Protein AF-A0A9W8E0Q0-F1 (afdb_monomer)

Foldseek 3Di:
DDDQLCNLCVQQVHHSVQSVCVVVQNHQDDLSSLVSCCVVVVHDSVVVVVVCVVCDRGPHDPPADPPHPDLVSNLVVVCCVVCVVVVVVVCCVVPNAFDFDPVQKDKDKDWDWDDDPVDDDIWIKIWIWIWGFATDHPDDDDPPDDDPGPDGDTDIDIAIATDDDDDDDDDDDDDPDDDPDDDYSPDDDPDD

Solvent-accessible surface area (backbone atoms only — not comparable to full-atom values): 12285 Å² total; per-residue (Å²): 133,89,80,51,48,54,62,50,8,70,74,60,75,46,54,36,55,57,42,48,31,38,79,71,41,56,42,79,79,52,74,69,43,46,54,44,47,19,67,72,71,73,47,62,53,68,60,53,52,51,51,49,63,74,62,53,77,54,73,66,74,83,88,65,61,88,77,51,82,51,73,72,58,31,50,58,52,50,50,45,74,72,39,46,66,62,50,51,52,55,48,34,74,76,72,40,71,61,49,82,44,86,80,56,52,47,67,46,81,43,84,41,83,43,76,50,96,87,47,98,55,82,38,50,29,34,36,37,39,37,45,40,61,54,80,48,60,87,80,74,78,61,98,83,59,80,77,80,74,74,77,68,67,77,50,74,54,74,46,70,47,56,56,85,85,75,84,91,76,97,72,92,81,84,72,95,68,98,57,87,82,79,80,82,64,78,77,76,79,93,77,135

Organism: NCBI:txid78921

Structure (mmCIF, N/CA/C/O backbone):
data_AF-A0A9W8E0Q0-F1
#
_entry.id   AF-A0A9W8E0Q0-F1
#
loop_
_atom_site.group_PDB
_atom_site.id
_atom_site.type_symbol
_atom_site.label_atom_id
_atom_site.label_alt_id
_atom_site.label_comp_id
_atom_site.label_asym_id
_atom_site.label_entity_id
_atom_site.label_seq_id
_atom_site.pdbx_PDB_ins_code
_atom_site.Cartn_x
_atom_site.Cartn_y
_atom_site.Cartn_z
_atom_site.occupancy
_atom_site.B_iso_or_equiv
_atom_site.auth_seq_id
_atom_site.auth_comp_id
_atom_site.auth_asym_id
_atom_site.auth_atom_id
_atom_site.pdbx_PDB_model_num
ATOM 1 N N . MET A 1 1 ? -2.797 -16.822 -18.471 1.00 53.66 1 MET A N 1
ATOM 2 C CA . MET A 1 1 ? -2.850 -17.059 -17.012 1.00 53.66 1 MET A CA 1
ATOM 3 C C . MET A 1 1 ? -2.879 -15.691 -16.354 1.00 53.66 1 MET A C 1
ATOM 5 O O . MET A 1 1 ? -2.047 -14.870 -16.715 1.00 53.66 1 MET A O 1
ATOM 9 N N . VAL A 1 2 ? -3.871 -15.407 -15.513 1.00 78.31 2 VAL A N 1
ATOM 10 C CA . VAL A 1 2 ? -3.962 -14.129 -14.788 1.00 78.31 2 VAL A CA 1
ATOM 11 C C . VAL A 1 2 ? -3.166 -14.299 -13.499 1.00 78.31 2 VAL A C 1
ATOM 13 O O . VAL A 1 2 ? -3.481 -15.207 -12.739 1.00 78.31 2 VAL A O 1
ATOM 16 N N . LEU A 1 3 ? -2.119 -13.495 -13.300 1.00 91.56 3 LEU A N 1
ATOM 17 C CA . LEU A 1 3 ? -1.312 -13.521 -12.076 1.00 91.56 3 LEU A CA 1
ATOM 18 C C . LEU A 1 3 ? -1.981 -12.677 -10.988 1.00 91.56 3 LEU A C 1
ATOM 20 O O . LEU A 1 3 ? -2.462 -11.578 -11.275 1.00 91.56 3 LEU A O 1
ATOM 24 N N . SER A 1 4 ? -1.979 -13.164 -9.749 1.00 94.06 4 SER A N 1
ATOM 25 C CA . SER A 1 4 ? -2.381 -12.370 -8.585 1.00 94.06 4 SER A CA 1
ATOM 26 C C . SER A 1 4 ? -1.244 -11.449 -8.112 1.00 94.06 4 SER A C 1
ATOM 28 O O . SER A 1 4 ? -0.069 -11.667 -8.423 1.00 94.06 4 SER A O 1
ATOM 30 N N . PHE A 1 5 ? -1.570 -10.416 -7.326 1.00 95.19 5 PHE A N 1
ATOM 31 C CA . PHE A 1 5 ? -0.548 -9.560 -6.707 1.00 95.19 5 PHE A CA 1
ATOM 32 C C . PHE A 1 5 ? 0.359 -10.334 -5.746 1.00 95.19 5 PHE A C 1
ATOM 34 O O . PHE A 1 5 ? 1.558 -10.067 -5.698 1.00 95.19 5 PHE A O 1
ATOM 41 N N . GLU A 1 6 ? -0.191 -11.322 -5.039 1.00 92.94 6 GLU A N 1
ATOM 42 C CA . GLU A 1 6 ? 0.566 -12.218 -4.167 1.00 92.94 6 GLU A CA 1
ATOM 43 C C . GLU A 1 6 ? 1.602 -13.025 -4.962 1.00 92.94 6 GLU A C 1
ATOM 45 O O . GLU A 1 6 ? 2.785 -13.026 -4.622 1.00 92.94 6 GLU A O 1
ATOM 50 N N . GLU A 1 7 ? 1.196 -13.647 -6.073 1.00 95.12 7 GLU A N 1
ATOM 51 C CA . GLU A 1 7 ? 2.092 -14.437 -6.926 1.00 95.12 7 GLU A CA 1
ATOM 52 C C . GLU A 1 7 ? 3.204 -13.583 -7.542 1.00 95.12 7 GLU A C 1
ATOM 54 O O . GLU A 1 7 ? 4.346 -14.032 -7.671 1.00 95.12 7 GLU A O 1
ATOM 59 N N . ILE A 1 8 ? 2.885 -12.347 -7.938 1.00 96.12 8 ILE A N 1
ATOM 60 C CA . ILE A 1 8 ? 3.886 -11.397 -8.431 1.00 96.12 8 ILE A CA 1
ATOM 61 C C . ILE A 1 8 ? 4.854 -11.044 -7.298 1.00 96.12 8 ILE A C 1
ATOM 63 O O . ILE A 1 8 ? 6.066 -11.139 -7.493 1.00 96.12 8 ILE A O 1
ATOM 67 N N . GLY A 1 9 ? 4.335 -10.706 -6.115 1.00 94.75 9 GLY A N 1
ATOM 68 C CA . GLY A 1 9 ? 5.123 -10.358 -4.931 1.00 94.75 9 GLY A CA 1
ATOM 69 C C . GLY A 1 9 ? 6.115 -11.445 -4.541 1.00 94.75 9 GLY A C 1
ATOM 70 O O . GLY A 1 9 ? 7.312 -11.172 -4.427 1.00 94.75 9 GLY A O 1
ATOM 71 N N . GLN A 1 10 ? 5.653 -12.696 -4.472 1.00 94.50 10 GLN A N 1
ATOM 72 C CA . GLN A 1 10 ? 6.493 -13.865 -4.194 1.00 94.50 10 GLN A CA 1
ATOM 73 C C . GLN A 1 10 ? 7.649 -14.010 -5.196 1.00 94.50 10 GLN A C 1
ATOM 75 O O . GLN A 1 10 ? 8.764 -14.364 -4.814 1.00 94.50 10 GLN A O 1
ATOM 80 N N . LYS A 1 11 ? 7.412 -13.708 -6.478 1.00 94.94 11 LYS A N 1
ATOM 81 C CA . LYS A 1 11 ? 8.428 -13.832 -7.535 1.00 94.94 11 LYS A CA 1
ATOM 82 C C . LYS A 1 11 ? 9.421 -12.674 -7.564 1.00 94.94 11 LYS A C 1
ATOM 84 O O . LYS A 1 11 ? 10.562 -12.877 -7.981 1.00 94.94 11 LYS A O 1
ATOM 89 N N . ILE A 1 12 ? 9.011 -11.472 -7.153 1.00 95.06 12 ILE A N 1
ATOM 90 C CA . ILE A 1 12 ? 9.886 -10.290 -7.181 1.00 95.06 12 ILE A CA 1
ATOM 91 C C . ILE A 1 12 ? 10.551 -9.987 -5.829 1.00 95.06 12 ILE A C 1
ATOM 93 O O . ILE A 1 12 ? 11.599 -9.338 -5.804 1.00 95.06 12 ILE A O 1
ATOM 97 N N . GLY A 1 13 ? 10.026 -10.541 -4.734 1.00 93.81 13 GLY A N 1
ATOM 98 C CA . GLY A 1 13 ? 10.537 -10.368 -3.372 1.00 93.81 13 GLY A CA 1
ATOM 99 C C . GLY A 1 13 ? 9.887 -9.216 -2.599 1.00 93.81 13 GLY A C 1
ATOM 100 O O . GLY A 1 13 ? 10.526 -8.655 -1.711 1.00 93.81 13 GLY A O 1
ATOM 101 N N . HIS A 1 14 ? 8.641 -8.868 -2.929 1.00 93.81 14 HIS A N 1
ATOM 102 C CA . HIS A 1 14 ? 7.863 -7.810 -2.271 1.00 93.81 14 HIS A CA 1
ATOM 103 C C . HIS A 1 14 ? 6.542 -8.354 -1.727 1.00 93.81 14 HIS A C 1
ATOM 105 O O . HIS A 1 14 ? 6.054 -9.382 -2.191 1.00 93.81 14 HIS A O 1
ATOM 111 N N . ASP A 1 15 ? 5.959 -7.676 -0.738 1.00 90.62 15 ASP A N 1
ATOM 112 C CA . ASP A 1 15 ? 4.620 -8.023 -0.255 1.00 90.62 15 ASP A CA 1
ATOM 113 C C . ASP A 1 15 ? 3.534 -7.612 -1.262 1.00 90.62 15 ASP A C 1
ATOM 115 O O . ASP A 1 15 ? 3.715 -6.693 -2.064 1.00 90.62 15 ASP A O 1
ATOM 119 N N . GLU A 1 16 ? 2.389 -8.294 -1.212 1.00 92.50 16 GLU A N 1
ATOM 120 C CA . GLU A 1 16 ? 1.275 -8.071 -2.142 1.00 92.50 16 GLU A CA 1
ATOM 121 C C . GLU A 1 16 ? 0.783 -6.614 -2.167 1.00 92.50 16 GLU A C 1
ATOM 123 O O . GLU A 1 16 ? 0.392 -6.119 -3.226 1.00 92.50 16 GLU A O 1
ATOM 128 N N . THR A 1 17 ? 0.845 -5.899 -1.035 1.00 90.94 17 THR A N 1
ATOM 129 C CA . THR A 1 17 ? 0.355 -4.518 -0.940 1.00 90.94 17 THR A CA 1
ATOM 130 C C . THR A 1 17 ? 1.305 -3.545 -1.619 1.00 90.94 17 THR A C 1
ATOM 132 O O . THR A 1 17 ? 0.851 -2.627 -2.304 1.00 90.94 17 THR A O 1
ATOM 135 N N . TRP A 1 18 ? 2.615 -3.784 -1.518 1.00 93.56 18 TRP A N 1
ATOM 136 C CA . TRP A 1 18 ? 3.619 -3.045 -2.274 1.00 93.56 18 TRP A CA 1
ATOM 137 C C . TRP A 1 18 ? 3.464 -3.279 -3.778 1.00 93.56 18 TRP A C 1
ATOM 139 O O . TRP A 1 18 ? 3.504 -2.321 -4.550 1.00 93.56 18 TRP A O 1
ATOM 149 N N . VAL A 1 19 ? 3.227 -4.526 -4.207 1.00 95.50 19 VAL A N 1
ATOM 150 C CA . VAL A 1 19 ? 3.009 -4.833 -5.632 1.00 95.50 19 VAL A CA 1
ATOM 151 C C . VAL A 1 19 ? 1.757 -4.143 -6.156 1.00 95.50 19 VAL A C 1
ATOM 153 O O . VAL A 1 19 ? 1.819 -3.482 -7.191 1.00 95.50 19 VAL A O 1
ATOM 156 N N . ALA A 1 20 ? 0.635 -4.233 -5.440 1.00 94.88 20 ALA A N 1
ATOM 157 C CA . ALA A 1 20 ? -0.573 -3.505 -5.813 1.00 94.88 20 ALA A CA 1
ATOM 158 C C . ALA A 1 20 ? -0.298 -1.990 -5.878 1.00 94.88 20 ALA A C 1
ATOM 160 O O . ALA A 1 20 ? -0.637 -1.337 -6.865 1.00 94.88 20 ALA A O 1
ATOM 161 N N . GLY A 1 21 ? 0.397 -1.439 -4.877 1.00 94.75 21 GLY A N 1
ATOM 162 C CA . GLY A 1 21 ? 0.807 -0.035 -4.840 1.00 94.75 21 GLY A CA 1
ATOM 163 C C . GLY A 1 21 ? 1.662 0.378 -6.039 1.00 94.75 21 GLY A C 1
ATOM 164 O O . GLY A 1 21 ? 1.444 1.452 -6.595 1.00 94.75 21 GLY A O 1
ATOM 165 N N . LEU A 1 22 ? 2.582 -0.475 -6.492 1.00 95.12 22 LEU A N 1
ATOM 166 C CA . LEU A 1 22 ? 3.376 -0.238 -7.698 1.00 95.12 22 LEU A CA 1
ATOM 167 C C . LEU A 1 22 ? 2.490 -0.132 -8.945 1.00 95.12 22 LEU A C 1
ATOM 169 O O . LEU A 1 22 ? 2.644 0.808 -9.721 1.00 95.12 22 LEU A O 1
ATOM 173 N N . PHE A 1 23 ? 1.539 -1.053 -9.114 1.00 94.75 23 PHE A N 1
ATOM 174 C CA . PHE A 1 23 ? 0.642 -1.073 -10.276 1.00 94.75 23 PHE A CA 1
ATOM 175 C C . PHE A 1 23 ? -0.309 0.134 -10.312 1.00 94.75 23 PHE A C 1
ATOM 177 O O . PHE A 1 23 ? -0.691 0.575 -11.392 1.00 94.75 23 PHE A O 1
ATOM 184 N N . TYR A 1 24 ? -0.637 0.710 -9.152 1.00 95.44 24 TYR A N 1
ATOM 185 C CA . TYR A 1 24 ? -1.398 1.961 -9.035 1.00 95.44 24 TYR A CA 1
ATOM 186 C C . TYR A 1 24 ? -0.511 3.218 -8.920 1.00 95.44 24 TYR A C 1
ATOM 188 O O . TYR A 1 24 ? -0.985 4.283 -8.517 1.00 95.44 24 TYR A O 1
ATOM 196 N N . GLY A 1 25 ? 0.785 3.120 -9.235 1.00 93.44 25 GLY A N 1
ATOM 197 C CA . GLY A 1 25 ? 1.696 4.269 -9.284 1.00 93.44 25 GLY A CA 1
ATOM 198 C C . GLY A 1 25 ? 2.012 4.906 -7.925 1.00 93.44 25 GLY A C 1
ATOM 199 O O . GLY A 1 25 ? 2.424 6.059 -7.867 1.00 93.44 25 GLY A O 1
ATOM 200 N N . GLN A 1 26 ? 1.812 4.183 -6.822 1.00 94.06 26 GLN A N 1
ATOM 201 C CA . GLN A 1 26 ? 2.064 4.652 -5.453 1.00 94.06 26 GLN A CA 1
ATOM 202 C C . GLN A 1 26 ? 3.453 4.249 -4.928 1.00 94.06 26 GLN A C 1
ATOM 204 O O . GLN A 1 26 ? 3.969 4.853 -3.980 1.00 94.06 26 GLN A O 1
ATOM 209 N N . CYS A 1 27 ? 4.080 3.251 -5.554 1.00 93.44 27 CYS A N 1
ATOM 210 C CA . CYS A 1 27 ? 5.412 2.749 -5.215 1.00 93.44 27 CYS A CA 1
ATOM 211 C C . CYS A 1 27 ? 6.400 2.980 -6.365 1.00 93.44 27 CYS A C 1
ATOM 213 O O . CYS A 1 27 ? 6.006 3.155 -7.515 1.00 93.44 27 CYS A O 1
ATOM 215 N N . HIS A 1 28 ? 7.694 2.996 -6.040 1.00 92.62 28 HIS A N 1
ATOM 216 C CA . HIS A 1 28 ? 8.769 3.139 -7.019 1.00 92.62 28 HIS A CA 1
ATOM 217 C C . HIS A 1 28 ? 9.639 1.875 -6.991 1.00 92.62 28 HIS A C 1
ATOM 219 O O . HIS A 1 28 ? 10.107 1.518 -5.904 1.00 92.62 28 HIS A O 1
ATOM 225 N N . PRO A 1 29 ? 9.830 1.186 -8.127 1.00 94.88 29 PRO A N 1
ATOM 226 C CA . PRO A 1 29 ? 10.609 -0.041 -8.191 1.00 94.88 29 PRO A CA 1
ATOM 227 C C . PRO A 1 29 ? 12.109 0.264 -8.225 1.00 94.88 29 PRO A C 1
ATOM 229 O O . PRO A 1 29 ? 12.540 1.306 -8.715 1.00 94.88 29 PRO A O 1
ATOM 232 N N . THR A 1 30 ? 12.919 -0.665 -7.726 1.00 94.06 30 THR A N 1
ATOM 233 C CA . THR A 1 30 ? 14.366 -0.656 -7.972 1.00 94.06 30 THR A CA 1
ATOM 234 C C . THR A 1 30 ? 14.685 -1.236 -9.350 1.00 94.06 30 THR A C 1
ATOM 236 O O . THR A 1 30 ? 13.853 -1.898 -9.973 1.00 94.06 30 THR A O 1
ATOM 239 N N . GLU A 1 31 ? 15.924 -1.070 -9.809 1.00 93.25 31 GLU A N 1
ATOM 240 C CA . GLU A 1 31 ? 16.391 -1.686 -11.055 1.00 93.25 31 GLU A CA 1
ATOM 241 C C . GLU A 1 31 ? 16.214 -3.218 -11.054 1.00 93.25 31 GLU A C 1
ATOM 243 O O . GLU A 1 31 ? 15.741 -3.807 -12.028 1.00 93.25 31 GLU A O 1
ATOM 248 N N . SER A 1 32 ? 16.501 -3.869 -9.920 1.00 95.06 32 SER A N 1
ATOM 249 C CA . SER A 1 32 ? 16.294 -5.314 -9.766 1.00 95.06 32 SER A CA 1
ATOM 250 C C . SER A 1 32 ? 14.817 -5.700 -9.876 1.00 95.06 32 SER A C 1
ATOM 252 O O . SER A 1 32 ? 14.491 -6.729 -10.471 1.00 95.06 32 SER A O 1
ATOM 254 N N . ASP A 1 33 ? 13.913 -4.875 -9.341 1.00 95.75 33 ASP A N 1
ATOM 255 C CA . ASP A 1 33 ? 12.472 -5.121 -9.428 1.00 95.75 33 ASP A CA 1
ATOM 256 C C . ASP A 1 33 ? 11.996 -5.034 -10.876 1.00 95.75 33 ASP A C 1
ATOM 258 O O . ASP A 1 33 ? 11.264 -5.912 -11.330 1.00 95.75 33 ASP A O 1
ATOM 262 N N . LEU A 1 34 ? 12.471 -4.032 -11.625 1.00 95.44 34 LEU A N 1
ATOM 263 C CA . LEU A 1 34 ? 12.163 -3.870 -13.045 1.00 95.44 34 LEU A CA 1
ATOM 264 C C . LEU A 1 34 ? 12.614 -5.079 -13.865 1.00 95.44 34 LEU A C 1
ATOM 266 O O . LEU A 1 34 ? 11.834 -5.595 -14.664 1.00 95.44 34 LEU A O 1
ATOM 270 N N . GLN A 1 35 ? 13.829 -5.583 -13.639 1.00 95.75 35 GLN A N 1
ATOM 271 C CA . GLN A 1 35 ? 14.331 -6.774 -14.332 1.00 95.75 35 GLN A CA 1
ATOM 272 C C . GLN A 1 35 ? 13.454 -8.005 -14.060 1.00 95.75 35 GLN A C 1
ATOM 274 O O . GLN A 1 35 ? 13.069 -8.722 -14.990 1.00 95.75 35 GLN A O 1
ATOM 279 N N . LYS A 1 36 ? 13.093 -8.241 -12.790 1.00 96.19 36 LYS A N 1
ATOM 280 C CA . LYS A 1 36 ? 12.231 -9.370 -12.403 1.00 96.19 36 LYS A CA 1
ATOM 281 C C . LYS A 1 36 ? 10.817 -9.225 -12.969 1.00 96.19 36 LYS A C 1
ATOM 283 O O . LYS A 1 36 ? 10.276 -10.202 -13.483 1.00 96.19 36 LYS A O 1
ATOM 288 N N . LEU A 1 37 ? 10.240 -8.023 -12.919 1.00 95.56 37 LEU A N 1
ATOM 289 C CA . LEU A 1 37 ? 8.916 -7.720 -13.471 1.00 95.56 37 LEU A CA 1
ATOM 290 C C . LEU A 1 37 ? 8.881 -7.901 -14.987 1.00 95.56 37 LEU A C 1
ATOM 292 O O . LEU A 1 37 ? 7.964 -8.541 -15.493 1.00 95.56 37 LEU A O 1
ATOM 296 N N . CYS A 1 38 ? 9.893 -7.412 -15.707 1.00 95.44 38 CYS A N 1
ATOM 297 C CA . CYS A 1 38 ? 9.972 -7.557 -17.160 1.00 95.44 38 CYS A CA 1
ATOM 298 C C . CYS A 1 38 ? 10.061 -9.023 -17.574 1.00 95.44 38 CYS A C 1
ATOM 300 O O . CYS A 1 38 ? 9.338 -9.454 -18.470 1.00 95.44 38 CYS A O 1
ATOM 302 N N . LYS A 1 39 ? 10.874 -9.814 -16.864 1.00 95.06 39 LYS A N 1
ATOM 303 C CA . LYS A 1 39 ? 10.958 -11.262 -17.079 1.00 95.06 39 LYS A CA 1
ATOM 304 C C . LYS A 1 39 ? 9.635 -11.971 -16.775 1.00 95.06 39 LYS A C 1
ATOM 306 O O . LYS A 1 39 ? 9.260 -12.891 -17.493 1.00 95.06 39 LYS A O 1
ATOM 311 N N . LEU A 1 40 ? 8.943 -11.569 -15.708 1.00 95.12 40 LEU A N 1
ATOM 312 C CA . LEU A 1 40 ? 7.701 -12.204 -15.269 1.00 95.12 40 LEU A CA 1
ATOM 313 C C . LEU A 1 40 ? 6.514 -11.890 -16.186 1.00 95.12 40 LEU A C 1
ATOM 315 O O . LEU A 1 40 ? 5.724 -12.778 -16.496 1.00 95.12 40 LEU A O 1
ATOM 319 N N . LEU A 1 41 ? 6.382 -10.628 -16.585 1.00 93.50 41 LEU A N 1
ATOM 320 C CA . LEU A 1 41 ? 5.240 -10.108 -17.338 1.00 93.50 41 LEU A CA 1
ATOM 321 C C . LEU A 1 41 ? 5.506 -10.044 -18.847 1.00 93.50 41 LEU A C 1
ATOM 323 O O . LEU A 1 41 ? 4.636 -9.610 -19.596 1.00 93.50 41 LEU A O 1
ATOM 327 N N . ASN A 1 42 ? 6.687 -10.492 -19.286 1.00 93.94 42 ASN A N 1
ATOM 328 C CA . ASN A 1 42 ? 7.141 -10.449 -20.674 1.00 93.94 42 ASN A CA 1
ATOM 329 C C . ASN A 1 42 ? 7.088 -9.027 -21.267 1.00 93.94 42 ASN A C 1
ATOM 331 O O . ASN A 1 42 ? 6.515 -8.797 -22.333 1.00 93.94 42 ASN A O 1
ATOM 335 N N . LEU A 1 43 ? 7.663 -8.065 -20.538 1.00 94.31 43 LEU A N 1
ATOM 336 C CA . LEU A 1 43 ? 7.733 -6.651 -20.919 1.00 94.31 43 LEU A CA 1
ATOM 337 C C . LEU A 1 43 ? 9.148 -6.272 -21.372 1.00 94.31 43 LEU A C 1
ATOM 339 O O . LEU A 1 43 ? 10.132 -6.889 -20.963 1.00 94.31 43 LEU A O 1
ATOM 343 N N . SER A 1 44 ? 9.257 -5.218 -22.184 1.00 96.44 44 SER A N 1
ATOM 344 C CA . SER A 1 44 ? 10.555 -4.636 -22.538 1.00 96.44 44 SER A CA 1
ATOM 345 C C . SER A 1 44 ? 11.145 -3.890 -21.342 1.00 96.44 44 SER A C 1
ATOM 347 O O . SER A 1 44 ? 10.568 -2.911 -20.865 1.00 96.44 44 SER A O 1
ATOM 349 N N . TYR A 1 45 ? 12.319 -4.338 -20.893 1.00 95.38 45 TYR A N 1
ATOM 350 C CA . TYR A 1 45 ? 13.069 -3.686 -19.822 1.00 95.38 45 TYR A CA 1
ATOM 351 C C . TYR A 1 45 ? 13.442 -2.248 -20.171 1.00 95.38 45 TYR A C 1
ATOM 353 O O . TYR A 1 45 ? 13.254 -1.355 -19.353 1.00 95.38 45 TYR A O 1
ATOM 361 N N . GLU A 1 46 ? 13.907 -2.015 -21.398 1.00 94.69 46 GLU A N 1
ATOM 362 C CA . GLU A 1 46 ? 14.307 -0.687 -21.861 1.00 94.69 46 GLU A CA 1
ATOM 363 C C . GLU A 1 46 ? 13.129 0.295 -21.841 1.00 94.69 46 GLU A C 1
ATOM 365 O O . GLU A 1 46 ? 13.252 1.392 -21.299 1.00 94.69 46 GLU A O 1
ATOM 370 N N . ALA A 1 47 ? 11.965 -0.129 -22.346 1.00 94.06 47 ALA A N 1
ATOM 371 C CA . ALA A 1 47 ? 10.765 0.706 -22.362 1.00 94.06 47 ALA A CA 1
ATOM 372 C C . ALA A 1 47 ? 10.287 1.036 -20.941 1.00 94.06 47 ALA A C 1
ATOM 374 O O . ALA A 1 47 ? 10.057 2.201 -20.618 1.00 94.06 47 ALA A O 1
ATOM 375 N N . LEU A 1 48 ? 10.202 0.026 -20.067 1.00 93.56 48 LEU A N 1
ATOM 376 C CA . LEU A 1 48 ? 9.740 0.223 -18.695 1.00 93.56 48 LEU A CA 1
ATOM 377 C C . LEU A 1 48 ? 10.715 1.098 -17.892 1.00 93.56 48 LEU A C 1
ATOM 379 O O . LEU A 1 48 ? 10.295 1.977 -17.141 1.00 93.56 48 LEU A O 1
ATOM 383 N N . CYS A 1 49 ? 12.021 0.899 -18.076 1.00 93.31 49 CYS A N 1
ATOM 384 C CA . CYS A 1 49 ? 13.047 1.700 -17.416 1.00 93.31 49 CYS A CA 1
ATOM 385 C C . CYS A 1 49 ? 13.012 3.160 -17.893 1.00 93.31 49 CYS A C 1
ATOM 387 O O . CYS A 1 49 ? 13.142 4.072 -17.072 1.00 93.31 49 CYS A O 1
ATOM 389 N N . ALA A 1 50 ? 12.780 3.395 -19.190 1.00 93.00 50 ALA A N 1
ATOM 390 C CA . ALA A 1 50 ? 12.592 4.736 -19.736 1.00 93.00 50 ALA A CA 1
ATOM 391 C C . ALA A 1 50 ? 11.346 5.423 -19.152 1.00 93.00 50 ALA A C 1
ATOM 393 O O . ALA A 1 50 ? 11.416 6.598 -18.785 1.00 93.00 50 ALA A O 1
ATOM 394 N N . ASP A 1 51 ? 10.237 4.696 -18.992 1.00 91.88 51 ASP A N 1
ATOM 395 C CA . ASP A 1 51 ? 9.013 5.230 -18.390 1.00 91.88 51 ASP A CA 1
ATOM 396 C C . ASP A 1 51 ? 9.212 5.645 -16.928 1.00 91.88 51 ASP A C 1
ATOM 398 O O . ASP A 1 51 ? 8.871 6.774 -16.567 1.00 91.88 51 ASP A O 1
ATOM 402 N N . PHE A 1 52 ? 9.832 4.797 -16.099 1.00 92.88 52 PHE A N 1
ATOM 403 C CA . PHE A 1 52 ? 10.128 5.152 -14.703 1.00 92.88 52 PHE A CA 1
ATOM 404 C C . PHE A 1 52 ? 11.172 6.270 -14.585 1.00 92.88 52 PHE A C 1
ATOM 406 O O . PHE A 1 52 ? 11.046 7.134 -13.716 1.00 92.88 52 PHE A O 1
ATOM 413 N N . SER A 1 53 ? 12.166 6.303 -15.477 1.00 90.69 53 SER A N 1
ATOM 414 C CA . SER A 1 53 ? 13.194 7.354 -15.491 1.00 90.69 53 SER A CA 1
ATOM 415 C C . SER A 1 53 ? 12.618 8.714 -15.884 1.00 90.69 53 SER A C 1
ATOM 417 O O . SER A 1 53 ? 12.951 9.729 -15.276 1.00 90.69 53 SER A O 1
ATOM 419 N N . ARG A 1 54 ? 11.719 8.739 -16.876 1.00 91.31 54 ARG A N 1
ATOM 420 C CA . ARG A 1 54 ? 11.016 9.952 -17.311 1.00 91.31 54 ARG A CA 1
ATOM 421 C C . ARG A 1 54 ? 9.977 10.411 -16.288 1.00 91.31 54 ARG A C 1
ATOM 423 O O . ARG A 1 54 ? 9.808 11.612 -16.102 1.00 91.31 54 ARG A O 1
ATOM 430 N N . GLY A 1 55 ? 9.271 9.470 -15.659 1.00 87.00 55 GLY A N 1
ATOM 431 C CA . GLY A 1 55 ? 8.220 9.756 -14.681 1.00 87.00 55 GLY A CA 1
ATOM 432 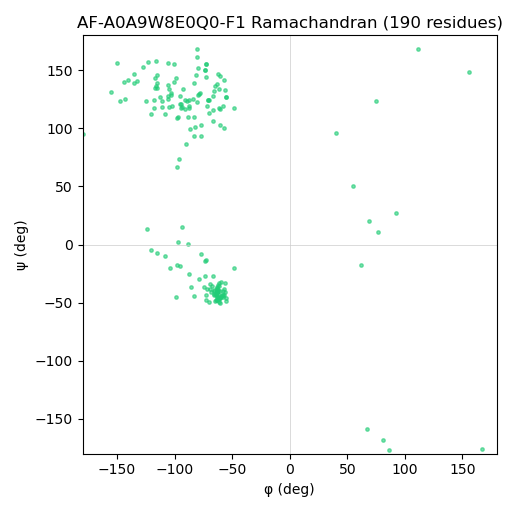C C . GLY A 1 55 ? 8.745 10.238 -13.327 1.00 87.00 55 GLY A C 1
ATOM 433 O O . GLY A 1 55 ? 8.056 10.992 -12.643 1.00 87.00 55 GLY A O 1
ATOM 434 N N . GLY A 1 56 ? 9.966 9.846 -12.948 1.00 89.19 56 GLY A N 1
ATOM 435 C CA . GLY A 1 56 ? 10.557 10.205 -11.661 1.00 89.19 56 GLY A CA 1
ATOM 436 C C . GLY A 1 56 ? 9.842 9.553 -10.464 1.00 89.19 56 GLY A C 1
ATOM 437 O O . GLY A 1 56 ? 9.191 8.511 -10.600 1.00 89.19 56 GLY A O 1
ATOM 438 N N . PRO A 1 57 ? 9.988 10.120 -9.252 1.00 89.94 57 PRO A N 1
ATOM 439 C CA . PRO A 1 57 ? 9.304 9.617 -8.064 1.00 89.94 57 PRO A CA 1
ATOM 440 C C . PRO A 1 57 ? 7.771 9.658 -8.212 1.00 89.94 57 PRO A C 1
ATOM 442 O O . PRO A 1 57 ? 7.235 10.605 -8.787 1.00 89.94 57 PRO A O 1
ATOM 445 N N . PRO A 1 58 ? 7.041 8.677 -7.649 1.00 92.06 58 PRO A N 1
ATOM 446 C CA . PRO A 1 58 ? 5.592 8.609 -7.781 1.00 92.06 58 PRO A CA 1
ATOM 447 C C . PRO A 1 58 ? 4.910 9.797 -7.099 1.00 92.06 58 PRO A C 1
ATOM 449 O O . PRO A 1 58 ? 5.218 10.133 -5.951 1.00 92.06 58 PRO A O 1
ATOM 452 N N . THR A 1 59 ? 3.911 10.370 -7.772 1.00 92.56 59 THR A N 1
ATOM 453 C CA . THR A 1 59 ? 2.941 11.256 -7.121 1.00 92.56 59 THR A CA 1
ATOM 454 C C . THR A 1 59 ? 1.960 10.389 -6.341 1.00 92.56 59 THR A C 1
ATOM 456 O O . THR A 1 59 ? 1.092 9.736 -6.914 1.00 92.56 59 THR A O 1
ATOM 459 N N . ARG A 1 60 ? 2.146 10.337 -5.019 1.00 91.50 60 ARG A N 1
ATOM 460 C CA . ARG A 1 60 ? 1.324 9.518 -4.121 1.00 91.50 60 ARG A CA 1
ATOM 461 C C . ARG A 1 60 ? 0.014 10.221 -3.771 1.00 91.50 60 ARG A C 1
ATOM 463 O O . ARG A 1 60 ? -0.008 11.433 -3.567 1.00 91.50 60 ARG A O 1
ATOM 470 N N . GLY A 1 61 ? -1.048 9.439 -3.607 1.00 90.19 61 GLY A N 1
ATOM 471 C CA . GLY A 1 61 ? -2.406 9.928 -3.379 1.00 90.19 61 GLY A CA 1
ATOM 472 C C . GLY A 1 61 ? -3.153 10.228 -4.681 1.00 90.19 61 GLY A C 1
ATOM 473 O O . GLY A 1 61 ? -2.665 9.958 -5.773 1.00 90.19 61 GLY A O 1
ATOM 474 N N . GLY A 1 62 ? -4.377 10.748 -4.560 1.00 89.19 62 GLY A N 1
ATOM 475 C CA . GLY A 1 62 ? -5.184 11.167 -5.714 1.00 89.19 62 GLY A CA 1
ATOM 476 C C . GLY A 1 62 ? -5.846 10.037 -6.511 1.00 89.19 62 GLY A C 1
ATOM 477 O O . GLY A 1 62 ? -6.395 10.298 -7.574 1.00 89.19 62 GLY A O 1
ATOM 478 N N . LEU A 1 63 ? -5.834 8.797 -6.009 1.00 92.31 63 LEU A N 1
ATOM 479 C CA . LEU A 1 63 ? -6.484 7.656 -6.673 1.00 92.31 63 LEU A CA 1
ATOM 480 C C . LEU 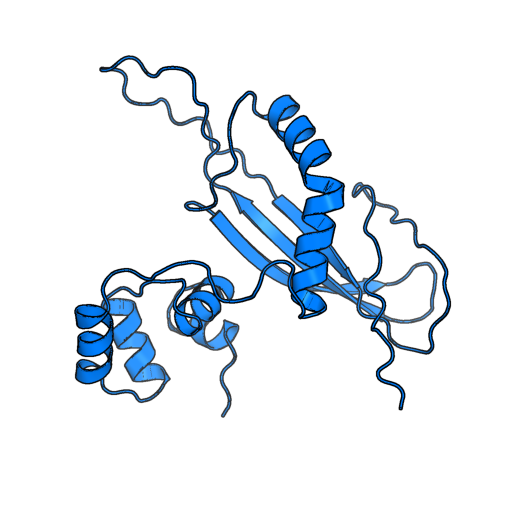A 1 63 ? -8.019 7.670 -6.583 1.00 92.31 63 LEU A C 1
ATOM 482 O O . LEU A 1 63 ? -8.681 6.911 -7.284 1.00 92.31 63 LEU A O 1
ATOM 486 N N . PHE A 1 64 ? -8.589 8.491 -5.703 1.00 90.06 64 PHE A N 1
ATOM 487 C CA . PHE A 1 64 ? -10.029 8.600 -5.497 1.00 90.06 64 PHE A CA 1
ATOM 488 C C . PHE A 1 64 ? -10.409 10.012 -5.040 1.00 90.06 64 PHE 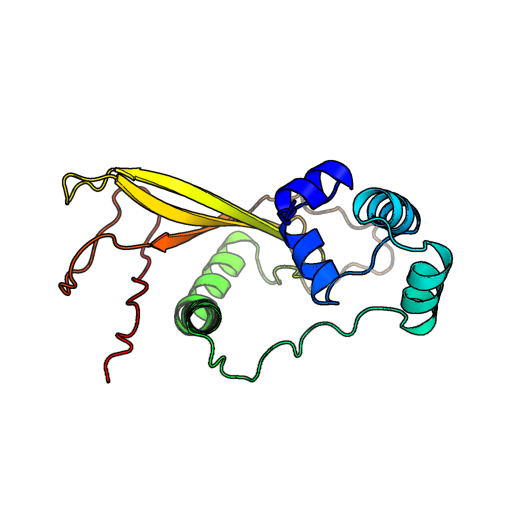A C 1
ATOM 490 O O . PHE A 1 64 ? -9.598 10.736 -4.459 1.00 90.06 64 PHE A O 1
ATOM 497 N N . GLU A 1 65 ? -11.659 10.393 -5.292 1.00 90.56 65 GLU A N 1
ATOM 498 C CA . GLU A 1 65 ? -12.246 11.640 -4.797 1.00 90.56 65 GLU A CA 1
ATOM 499 C C . GLU A 1 65 ? -12.541 11.555 -3.297 1.00 90.56 65 GLU A C 1
ATOM 501 O O . GLU A 1 65 ? -12.861 10.487 -2.777 1.00 90.56 65 GLU A O 1
ATOM 506 N N . TYR A 1 66 ? -12.478 12.690 -2.603 1.00 89.06 66 TYR A N 1
ATOM 507 C CA . TYR A 1 66 ? -12.826 12.775 -1.190 1.00 89.06 66 TYR A CA 1
ATOM 508 C C . TYR A 1 66 ? -14.186 13.476 -1.007 1.00 89.06 66 TYR A C 1
ATOM 510 O O . TYR A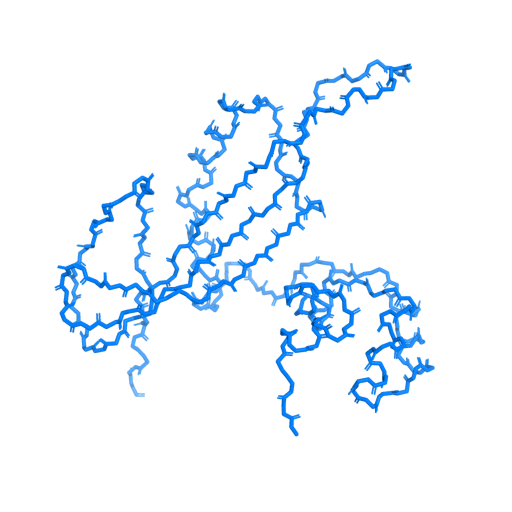 1 66 ? -14.329 14.610 -1.471 1.00 89.06 66 TYR A O 1
ATOM 518 N N . PRO A 1 67 ? -15.167 12.861 -0.314 1.00 91.25 67 PRO A N 1
ATOM 519 C CA . PRO A 1 67 ? -15.129 11.521 0.285 1.00 91.25 67 PRO A CA 1
ATOM 520 C C . PRO A 1 67 ? -15.193 10.389 -0.766 1.00 91.25 67 PRO A C 1
ATOM 522 O O . PRO A 1 67 ? -15.754 10.599 -1.844 1.00 91.25 67 PRO A O 1
ATOM 525 N N . PRO A 1 68 ? -14.671 9.179 -0.461 1.00 91.31 68 PRO A N 1
ATOM 526 C CA . PRO A 1 68 ? -14.690 8.065 -1.406 1.00 91.31 68 PRO A CA 1
ATOM 527 C C . PRO A 1 68 ? -16.114 7.656 -1.782 1.00 91.31 68 PRO A C 1
ATOM 529 O O . PRO A 1 68 ? -16.962 7.471 -0.913 1.00 91.31 68 PRO A O 1
ATOM 532 N N . LYS A 1 69 ? -16.363 7.462 -3.079 1.00 88.81 69 LYS A N 1
ATOM 533 C CA . LYS A 1 69 ? -17.642 6.934 -3.588 1.00 88.81 69 LYS A CA 1
ATOM 534 C C . LYS A 1 69 ? -17.674 5.406 -3.638 1.00 88.81 69 LYS A C 1
ATOM 536 O O . LYS A 1 69 ? -18.749 4.818 -3.583 1.00 88.81 69 LYS A O 1
ATOM 541 N N . ASP A 1 70 ? -16.509 4.768 -3.751 1.00 91.19 70 ASP A N 1
ATOM 542 C CA . ASP A 1 70 ? -16.408 3.310 -3.720 1.00 91.19 70 ASP A CA 1
ATOM 543 C C . ASP A 1 70 ? -16.793 2.780 -2.324 1.00 91.19 70 ASP A C 1
ATOM 545 O O . ASP A 1 70 ? -16.215 3.236 -1.331 1.00 91.19 70 ASP A O 1
ATOM 549 N N . PRO A 1 71 ? -17.723 1.812 -2.213 1.00 87.06 71 PRO A N 1
ATOM 550 C CA . PRO A 1 71 ? -18.175 1.304 -0.919 1.00 87.06 71 PRO A CA 1
ATOM 551 C C . PRO A 1 71 ? -17.064 0.692 -0.061 1.00 87.06 71 PRO A C 1
ATOM 553 O O . PRO A 1 71 ? -17.119 0.789 1.164 1.00 87.06 71 PRO A O 1
ATOM 556 N N . THR A 1 72 ? -16.053 0.071 -0.673 1.00 83.50 72 THR A N 1
ATOM 557 C CA . THR A 1 72 ? -14.943 -0.552 0.062 1.00 83.50 72 THR A CA 1
ATOM 558 C C . THR A 1 72 ? -14.028 0.523 0.640 1.00 83.50 72 THR A C 1
ATOM 560 O O . THR A 1 72 ? -13.726 0.500 1.834 1.00 83.50 72 THR A O 1
ATOM 563 N N . LEU A 1 73 ? -13.648 1.516 -0.171 1.00 87.75 73 LEU A N 1
ATOM 564 C CA . LEU A 1 73 ? -12.853 2.668 0.272 1.00 87.75 73 LEU A CA 1
ATOM 565 C C . LEU A 1 73 ? -13.598 3.522 1.307 1.00 87.75 73 LEU A C 1
ATOM 567 O O . LEU A 1 73 ? -12.992 3.999 2.269 1.00 87.75 73 LEU A O 1
ATOM 571 N N . TYR A 1 74 ? -14.916 3.673 1.155 1.00 86.50 74 TYR A N 1
ATOM 572 C CA . TYR A 1 74 ? -15.745 4.422 2.095 1.00 86.50 74 TYR A CA 1
ATOM 573 C C . TYR A 1 74 ? -15.717 3.814 3.504 1.00 86.50 74 TYR A C 1
ATOM 575 O O . TYR A 1 74 ? -15.729 4.549 4.486 1.00 86.50 74 TYR A O 1
ATOM 583 N N . ARG A 1 75 ? -15.603 2.487 3.643 1.00 85.56 75 ARG A N 1
ATOM 584 C CA . ARG A 1 75 ? -15.514 1.843 4.967 1.00 85.56 75 ARG A CA 1
ATOM 585 C C . ARG A 1 75 ? -14.204 2.149 5.681 1.00 85.56 75 ARG A C 1
ATOM 587 O O . ARG A 1 75 ? -14.229 2.418 6.878 1.00 85.56 75 ARG A O 1
ATOM 594 N N . PHE A 1 76 ? -13.080 2.203 4.964 1.00 85.12 76 PHE A N 1
ATOM 595 C CA . PHE A 1 76 ? -11.821 2.684 5.549 1.00 85.12 76 PHE A CA 1
ATOM 596 C C . PHE A 1 76 ? -11.930 4.144 5.991 1.00 85.12 76 PHE A C 1
ATOM 598 O O . PHE A 1 76 ? -11.457 4.509 7.069 1.00 85.12 76 PHE A O 1
ATOM 605 N N . PHE A 1 77 ? -12.598 4.968 5.183 1.00 87.44 77 PHE A N 1
ATOM 606 C CA . PHE A 1 77 ? -12.865 6.358 5.526 1.00 87.44 77 PHE A CA 1
ATOM 607 C C . PHE A 1 77 ? -13.747 6.494 6.782 1.00 87.44 77 PHE A C 1
ATOM 609 O O . PHE A 1 77 ? -13.400 7.229 7.703 1.00 87.44 77 PHE A O 1
ATOM 616 N N . GLU A 1 78 ? -14.837 5.734 6.871 1.00 86.50 78 GLU A N 1
ATOM 617 C CA . GLU A 1 78 ? -15.756 5.709 8.015 1.00 86.50 78 GLU A CA 1
ATOM 618 C C . GLU A 1 78 ? -15.080 5.206 9.297 1.00 86.50 78 GLU A C 1
ATOM 620 O O . GLU A 1 78 ? -15.251 5.795 10.365 1.00 86.50 78 GLU A O 1
ATOM 625 N N . MET A 1 79 ? -14.234 4.176 9.197 1.00 85.56 79 MET A N 1
ATOM 626 C CA . MET A 1 79 ? -13.428 3.718 10.327 1.00 85.56 79 MET A CA 1
ATOM 627 C C . MET A 1 79 ? -12.531 4.825 10.877 1.00 85.56 79 MET A C 1
ATOM 629 O O . MET A 1 79 ? -12.445 4.989 12.094 1.00 85.56 79 MET A O 1
ATOM 633 N N . MET A 1 80 ? -11.884 5.599 10.002 1.00 87.12 80 MET A N 1
ATOM 634 C CA . MET A 1 80 ? -11.092 6.749 10.433 1.00 87.12 80 MET A CA 1
ATOM 635 C C . MET A 1 80 ? -11.974 7.808 11.098 1.00 87.12 80 MET A C 1
ATOM 637 O O . MET A 1 80 ? -11.616 8.298 12.165 1.00 87.12 80 MET A O 1
ATOM 641 N N . GLN A 1 81 ? -13.151 8.105 10.547 1.00 87.50 81 GLN A N 1
ATOM 642 C CA . GLN A 1 81 ? -14.072 9.082 11.140 1.00 87.50 81 GLN A CA 1
ATOM 643 C C . GLN A 1 81 ? -14.551 8.685 12.545 1.00 87.50 81 GLN A C 1
ATOM 645 O O . GLN A 1 81 ? -14.699 9.547 13.408 1.00 87.50 81 GLN A O 1
ATOM 650 N N . ILE A 1 82 ? -14.761 7.391 12.798 1.00 87.00 82 ILE A N 1
ATOM 651 C CA . ILE A 1 82 ? -15.241 6.892 14.095 1.00 87.00 82 ILE A CA 1
ATOM 652 C C . ILE A 1 82 ? -14.091 6.735 15.099 1.00 87.00 82 ILE A C 1
ATOM 654 O O . ILE A 1 82 ? -14.220 7.109 16.266 1.00 87.00 82 ILE A O 1
ATOM 658 N N . TYR A 1 83 ? -12.962 6.167 14.665 1.00 86.38 83 TYR A N 1
ATOM 659 C CA . TYR A 1 83 ? -11.928 5.672 15.575 1.00 86.38 83 TYR A CA 1
ATOM 660 C C . TYR A 1 83 ? -10.645 6.501 15.606 1.00 86.38 83 TYR A C 1
ATOM 662 O O . TYR A 1 83 ? -9.837 6.274 16.505 1.00 86.38 83 TYR A O 1
ATOM 670 N N . ALA A 1 84 ? -10.429 7.474 14.712 1.00 88.06 84 ALA A N 1
ATOM 671 C CA . ALA A 1 84 ? -9.160 8.210 14.677 1.00 88.06 84 ALA A CA 1
ATOM 672 C C . ALA A 1 84 ? -8.838 8.919 16.002 1.00 88.06 84 ALA A C 1
ATOM 674 O O . ALA A 1 84 ? -7.706 8.836 16.478 1.00 88.06 84 ALA A O 1
ATOM 675 N N . VAL A 1 85 ? -9.820 9.581 16.627 1.00 91.38 85 VAL A N 1
ATOM 676 C CA . VAL A 1 85 ? -9.607 10.310 17.890 1.00 91.38 85 VAL A CA 1
ATOM 677 C C . VAL A 1 85 ? -9.357 9.351 19.068 1.00 91.38 85 VAL A C 1
ATOM 679 O O . VAL A 1 85 ? -8.339 9.528 19.744 1.00 91.38 85 VAL A O 1
ATOM 682 N N . PRO A 1 86 ? -10.177 8.301 19.296 1.00 90.81 86 PRO A N 1
ATOM 683 C CA . PRO A 1 86 ? -9.865 7.276 20.294 1.00 90.81 86 PRO A CA 1
ATOM 684 C C . PRO A 1 86 ? -8.513 6.585 20.068 1.00 90.81 86 PRO A C 1
ATOM 686 O O . PRO A 1 86 ? -7.749 6.412 21.016 1.00 90.81 86 PRO A O 1
ATOM 689 N N . LEU A 1 87 ? -8.183 6.223 18.822 1.00 84.69 87 LEU A N 1
ATOM 690 C CA . LEU A 1 87 ? -6.902 5.594 18.491 1.00 84.69 87 LEU A CA 1
ATOM 691 C C . LEU A 1 87 ? -5.737 6.522 18.818 1.00 84.69 87 LEU A C 1
ATOM 693 O O . LEU A 1 87 ? -4.790 6.085 19.467 1.00 84.69 87 LEU A O 1
ATOM 697 N N . LYS A 1 88 ? -5.818 7.803 18.438 1.00 84.88 88 LYS A N 1
ATOM 698 C CA . LYS A 1 88 ? -4.800 8.802 18.782 1.00 84.88 88 LYS A CA 1
ATOM 699 C C . LYS A 1 88 ? -4.574 8.870 20.293 1.00 84.88 88 LYS A C 1
ATOM 701 O O . LYS A 1 88 ? -3.421 8.869 20.712 1.00 84.88 88 LYS A O 1
ATOM 706 N N . ALA A 1 89 ? -5.642 8.913 21.092 1.00 85.56 89 ALA A N 1
ATOM 707 C CA . ALA A 1 89 ? -5.530 8.952 22.550 1.00 85.56 89 ALA A CA 1
ATOM 708 C C . ALA A 1 89 ? -4.810 7.708 23.095 1.00 85.56 89 ALA A C 1
ATOM 710 O O . ALA A 1 89 ? -3.809 7.842 23.790 1.00 85.56 89 ALA A O 1
ATOM 711 N N . ILE A 1 90 ? -5.233 6.507 22.685 1.00 83.06 90 ILE A N 1
ATOM 712 C CA . ILE A 1 90 ? -4.612 5.237 23.105 1.00 83.06 90 ILE A CA 1
ATOM 713 C C . ILE A 1 90 ? -3.135 5.166 22.688 1.00 83.06 90 ILE A C 1
ATOM 715 O O . ILE A 1 90 ? -2.293 4.675 23.440 1.00 83.06 90 ILE A O 1
ATOM 719 N N . ILE A 1 91 ? -2.803 5.638 21.484 1.00 77.81 91 ILE A N 1
ATOM 720 C CA . ILE A 1 91 ? -1.419 5.689 21.001 1.00 77.81 91 ILE A CA 1
ATOM 721 C C . ILE A 1 91 ? -0.595 6.631 21.882 1.00 77.81 91 ILE A C 1
ATOM 723 O O . ILE A 1 91 ? 0.494 6.256 22.303 1.00 77.81 91 ILE A O 1
ATOM 727 N N . GLN A 1 92 ? -1.112 7.817 22.201 1.00 81.00 92 GLN A N 1
ATOM 728 C CA . GLN A 1 92 ? -0.395 8.787 23.029 1.00 81.00 92 GLN A CA 1
ATOM 729 C C . GLN A 1 92 ? -0.253 8.338 24.489 1.00 81.00 92 GLN A C 1
ATOM 731 O O . GLN A 1 92 ? 0.791 8.569 25.091 1.00 81.00 92 GLN A O 1
ATOM 736 N N . GLU A 1 93 ? -1.238 7.623 25.040 1.00 78.69 93 GLU A N 1
ATOM 737 C CA . GLU A 1 93 ? -1.125 6.978 26.355 1.00 78.69 93 GLU A CA 1
ATOM 738 C C . GLU A 1 93 ? -0.010 5.923 26.388 1.00 78.69 93 GLU A C 1
ATOM 740 O O . GLU A 1 93 ? 0.702 5.796 27.382 1.00 78.69 93 GLU A O 1
ATOM 745 N N . LYS A 1 94 ? 0.141 5.148 25.307 1.00 76.44 94 LYS A N 1
ATOM 746 C CA . LYS A 1 94 ? 1.094 4.029 25.245 1.00 76.44 94 LYS A CA 1
ATOM 747 C C . LYS A 1 94 ? 2.504 4.441 24.840 1.00 76.44 94 LYS A C 1
ATOM 749 O O . LYS A 1 94 ? 3.464 3.844 25.315 1.00 76.44 94 LYS A O 1
ATOM 754 N N . PHE A 1 95 ? 2.624 5.402 23.931 1.00 72.50 95 PHE A N 1
ATOM 755 C CA . PHE A 1 95 ? 3.881 5.733 23.255 1.00 72.50 95 PHE A CA 1
ATOM 756 C C . PHE A 1 95 ? 4.328 7.183 23.483 1.00 72.50 95 PHE A C 1
ATOM 758 O O . PHE A 1 95 ? 5.431 7.545 23.081 1.00 72.50 95 PHE A O 1
ATOM 765 N N . GLY A 1 96 ? 3.518 7.995 24.168 1.00 77.88 96 GLY A N 1
ATOM 766 C CA . GLY A 1 96 ? 3.785 9.412 24.394 1.00 77.88 96 GLY A CA 1
ATOM 767 C C . GLY A 1 96 ? 3.399 10.285 23.200 1.00 77.88 96 GLY A C 1
ATOM 768 O O . GLY A 1 96 ? 2.704 9.856 22.279 1.00 77.88 96 GLY A O 1
ATOM 769 N N . ASP A 1 97 ? 3.833 11.544 23.218 1.00 79.50 97 ASP A N 1
ATOM 770 C CA . ASP A 1 97 ? 3.538 12.467 22.124 1.00 79.50 97 ASP A CA 1
ATOM 771 C C . ASP A 1 97 ? 4.316 12.099 20.857 1.00 79.50 97 ASP A C 1
ATOM 773 O O . ASP A 1 97 ? 5.542 11.992 20.868 1.00 79.50 97 ASP A O 1
ATOM 777 N N . GLY A 1 98 ? 3.597 11.905 19.756 1.00 77.62 98 GLY A N 1
ATOM 778 C CA . GLY A 1 98 ? 4.178 11.464 18.503 1.00 77.62 98 GLY A CA 1
ATOM 779 C C . GLY A 1 98 ? 3.163 11.016 17.466 1.00 77.62 98 GLY A C 1
ATOM 780 O O . GLY A 1 98 ? 1.949 11.109 17.661 1.00 77.62 98 GLY A O 1
ATOM 781 N N . ILE A 1 99 ? 3.689 10.536 16.338 1.00 77.81 99 ILE A N 1
ATOM 782 C CA . ILE A 1 99 ? 2.897 10.058 15.203 1.00 77.81 99 ILE A CA 1
ATOM 783 C C . ILE A 1 99 ? 3.301 8.651 14.775 1.00 77.81 99 ILE A C 1
ATOM 785 O O . ILE A 1 99 ? 4.453 8.222 14.900 1.00 77.81 99 ILE A O 1
ATOM 789 N N . ILE A 1 100 ? 2.330 7.960 14.189 1.00 75.62 100 ILE A N 1
ATOM 790 C CA . ILE A 1 100 ? 2.543 6.709 13.478 1.00 75.62 100 ILE A CA 1
ATOM 791 C C . ILE A 1 100 ? 3.062 7.029 12.070 1.00 75.62 100 ILE A C 1
ATOM 793 O O . ILE A 1 100 ? 2.418 7.752 11.311 1.00 75.62 100 ILE A O 1
ATOM 797 N N . SER A 1 101 ? 4.235 6.499 11.710 1.00 77.44 101 SER A N 1
ATOM 798 C CA . SER A 1 101 ? 4.807 6.714 10.376 1.00 77.44 101 SER A CA 1
ATOM 799 C C . SER A 1 101 ? 4.010 5.963 9.309 1.00 77.44 101 SER A C 1
ATOM 801 O O . SER A 1 101 ? 3.916 4.744 9.377 1.00 77.44 101 SER A O 1
ATOM 803 N N . ALA A 1 102 ? 3.532 6.675 8.284 1.00 82.19 102 ALA A N 1
ATOM 804 C CA . ALA A 1 102 ? 2.972 6.088 7.060 1.00 82.19 102 ALA A CA 1
ATOM 805 C C . ALA A 1 102 ? 4.036 5.819 5.970 1.00 82.19 102 ALA A C 1
ATOM 807 O O . ALA A 1 102 ? 3.710 5.357 4.882 1.00 82.19 102 ALA A O 1
ATOM 808 N N . VAL A 1 103 ? 5.313 6.126 6.244 1.00 77.94 103 VAL A N 1
ATOM 809 C CA . VAL A 1 103 ? 6.440 5.886 5.321 1.00 77.94 103 VAL A CA 1
ATOM 810 C C . VAL A 1 103 ? 7.178 4.601 5.687 1.00 77.94 103 VAL A C 1
ATOM 812 O O . VAL A 1 103 ? 7.479 3.797 4.813 1.00 77.94 103 VAL A O 1
ATOM 815 N N . ASN A 1 104 ? 7.459 4.389 6.977 1.00 73.75 104 ASN A N 1
ATOM 816 C CA . ASN A 1 104 ? 8.044 3.145 7.482 1.00 73.75 104 ASN A CA 1
ATOM 817 C C . ASN A 1 104 ? 6.945 2.236 8.047 1.00 73.75 104 ASN A C 1
ATOM 819 O O . ASN A 1 104 ? 6.845 2.015 9.259 1.00 73.75 104 ASN A O 1
ATOM 823 N N . PHE A 1 105 ? 6.100 1.777 7.131 1.00 74.88 105 PHE A N 1
ATOM 824 C CA . PHE A 1 105 ? 4.840 1.096 7.385 1.00 74.88 105 PHE A CA 1
ATOM 825 C C . PHE A 1 105 ? 4.702 -0.124 6.472 1.00 74.88 105 PHE A C 1
ATOM 827 O O . PHE A 1 105 ? 5.170 -0.097 5.333 1.00 74.88 105 PHE A O 1
ATOM 834 N N . LYS A 1 106 ? 4.056 -1.181 6.970 1.00 71.81 106 LYS A N 1
ATOM 835 C CA . LYS A 1 106 ? 3.650 -2.339 6.173 1.00 71.81 106 LYS A CA 1
ATOM 836 C C . LYS A 1 106 ? 2.202 -2.708 6.458 1.00 71.81 106 LYS A C 1
ATOM 838 O O . LYS A 1 1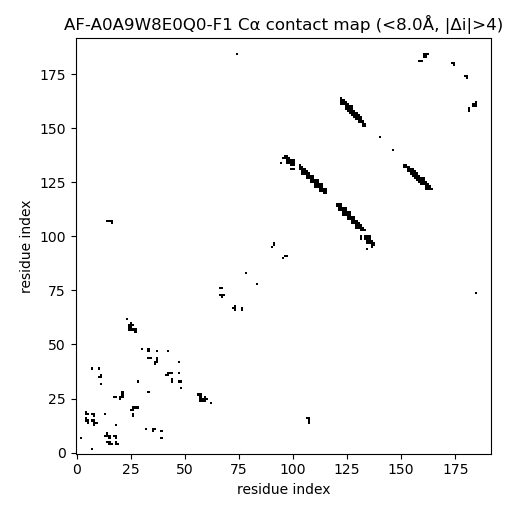06 ? 1.778 -2.703 7.612 1.00 71.81 106 LYS A O 1
ATOM 843 N N . MET A 1 107 ? 1.480 -3.083 5.410 1.00 79.00 107 MET A N 1
ATOM 844 C CA . MET A 1 107 ? 0.109 -3.573 5.488 1.00 79.00 107 MET A CA 1
ATOM 845 C C . MET A 1 107 ? 0.060 -5.015 4.995 1.00 79.00 107 MET A C 1
ATOM 847 O O . MET A 1 107 ? 0.764 -5.373 4.058 1.00 79.00 107 MET A O 1
ATOM 851 N N . HIS A 1 108 ? -0.777 -5.831 5.619 1.00 77.00 108 HIS A N 1
ATOM 852 C CA . HIS A 1 108 ? -1.050 -7.194 5.183 1.00 77.00 108 HIS A CA 1
ATOM 853 C C . HIS A 1 108 ? -2.552 -7.453 5.241 1.00 77.00 108 HIS A C 1
ATOM 855 O O . HIS A 1 108 ? -3.202 -7.039 6.206 1.00 77.00 108 HIS A O 1
ATOM 861 N N . ILE A 1 109 ? -3.101 -8.139 4.238 1.00 80.19 109 ILE A N 1
ATOM 862 C CA . ILE A 1 109 ? -4.509 -8.529 4.202 1.00 80.19 109 ILE A CA 1
ATOM 863 C C . ILE A 1 109 ? -4.575 -10.051 4.187 1.00 80.19 109 ILE A C 1
ATOM 865 O O . ILE A 1 109 ? -4.128 -10.702 3.256 1.00 80.19 109 ILE A O 1
ATOM 869 N N . GLU A 1 110 ? -5.165 -10.635 5.224 1.00 74.25 110 GLU A N 1
ATOM 870 C CA . GLU A 1 110 ? -5.324 -12.082 5.321 1.00 74.25 110 GLU A CA 1
ATOM 871 C C . GLU A 1 110 ? -6.796 -12.466 5.298 1.00 74.25 110 GLU A C 1
ATOM 873 O O . GLU A 1 110 ? -7.620 -11.884 6.004 1.00 74.25 110 GLU A O 1
ATOM 878 N N . LYS A 1 111 ? -7.138 -13.488 4.518 1.00 75.25 111 LYS A N 1
ATOM 879 C CA . LYS A 1 111 ? -8.465 -14.097 4.554 1.00 75.25 111 LYS A CA 1
ATOM 880 C C . LYS A 1 111 ? -8.487 -15.201 5.609 1.00 75.25 111 LYS A C 1
ATOM 882 O O . LYS A 1 111 ? -7.927 -16.273 5.410 1.00 75.25 111 LYS A O 1
ATOM 887 N N . MET A 1 112 ? -9.203 -14.959 6.696 1.00 63.62 112 MET A N 1
ATOM 888 C CA . MET A 1 112 ? -9.382 -15.892 7.800 1.00 63.62 112 MET A CA 1
ATOM 889 C C . MET A 1 112 ? -10.737 -16.599 7.720 1.00 63.62 112 MET A C 1
ATOM 891 O O . MET A 1 112 ? -11.772 -16.003 7.415 1.00 63.62 112 MET A O 1
ATOM 895 N N . MET A 1 113 ? -10.727 -17.891 8.034 1.00 62.16 113 MET A N 1
ATOM 896 C CA . MET A 1 113 ? -11.933 -18.676 8.279 1.00 62.16 113 MET A CA 1
ATOM 897 C C . MET A 1 113 ? -12.264 -18.609 9.761 1.00 62.16 113 MET A C 1
ATOM 899 O O . MET A 1 113 ? -11.486 -19.104 10.574 1.00 62.16 113 MET A O 1
ATOM 903 N N . MET A 1 114 ? -13.410 -18.029 10.120 1.00 54.94 114 MET A N 1
ATOM 904 C CA . MET A 1 114 ? -13.898 -18.115 11.493 1.00 54.94 114 MET A CA 1
ATOM 905 C C . MET A 1 114 ? -15.206 -18.889 11.550 1.00 54.94 114 MET A C 1
ATOM 907 O O . MET A 1 114 ? -16.048 -18.857 10.649 1.00 54.94 114 MET A O 1
ATOM 911 N N . ARG A 1 115 ? -15.358 -19.613 12.655 1.00 52.50 115 ARG A N 1
ATOM 912 C CA . ARG A 1 115 ? -16.611 -20.258 13.006 1.00 52.50 115 ARG A CA 1
ATOM 913 C C . ARG A 1 115 ? -17.446 -19.248 13.778 1.00 52.50 115 ARG A C 1
ATOM 915 O O . ARG A 1 115 ? -17.044 -18.804 14.851 1.00 52.50 115 ARG A O 1
ATOM 922 N N . SER A 1 116 ? -18.600 -18.894 13.229 1.00 50.62 116 SER A N 1
ATOM 923 C CA . SER A 1 116 ? -19.583 -18.093 13.949 1.00 50.62 116 SER A CA 1
ATOM 924 C C . SER A 1 116 ? -20.118 -18.893 15.140 1.00 50.62 116 SER A C 1
ATOM 926 O O . SER A 1 116 ? -20.491 -20.057 14.995 1.00 50.62 116 SER A O 1
ATOM 928 N N . SER A 1 117 ? -20.170 -18.279 16.324 1.00 47.72 117 SER A N 1
ATOM 929 C CA . SER A 1 117 ? -20.876 -18.841 17.486 1.00 47.72 117 SER A CA 1
ATOM 930 C C . SER A 1 117 ? -22.399 -18.678 17.390 1.00 47.72 117 SER A C 1
ATOM 932 O O . SER A 1 117 ? -23.122 -19.242 18.205 1.00 47.72 117 SER A O 1
ATOM 934 N N . TRP A 1 118 ? -22.890 -17.932 16.394 1.00 42.19 118 TRP A N 1
ATOM 935 C CA . TRP A 1 118 ? -24.293 -17.524 16.263 1.00 42.19 118 TRP A CA 1
ATOM 936 C C . TRP A 1 118 ? -24.997 -18.112 15.024 1.00 42.19 118 TRP A C 1
ATOM 938 O O . TRP A 1 118 ? -26.212 -17.968 14.889 1.00 42.19 118 TRP A O 1
ATOM 948 N N . LYS A 1 119 ? -24.266 -18.784 14.119 1.00 42.50 119 LYS A N 1
ATOM 949 C CA . LYS A 1 119 ? -24.805 -19.519 12.960 1.00 42.50 119 LYS A CA 1
ATOM 950 C C . LYS A 1 119 ? -24.005 -20.791 12.682 1.00 42.50 119 LYS A C 1
ATOM 952 O O . LYS A 1 119 ? -22.779 -20.771 12.696 1.00 42.50 119 LYS A O 1
ATOM 957 N N . GLU A 1 120 ? -24.699 -21.873 12.328 1.00 41.72 120 GLU A N 1
ATOM 958 C CA . GLU A 1 120 ? -24.074 -23.013 11.651 1.00 41.72 120 GLU A CA 1
ATOM 959 C C . GLU A 1 120 ? -23.614 -22.581 10.253 1.00 41.72 120 GLU A C 1
ATOM 961 O O . GLU A 1 120 ? -24.418 -22.338 9.356 1.00 41.72 120 GLU A O 1
ATOM 966 N N . GLY A 1 121 ? -22.303 -22.429 10.089 1.00 48.44 121 GLY A N 1
ATOM 967 C CA . GLY A 1 121 ? -21.673 -22.053 8.829 1.00 48.44 121 GLY A CA 1
ATOM 968 C C . GLY A 1 121 ? -20.317 -21.390 9.057 1.00 48.44 121 GLY A C 1
ATOM 969 O O . GLY A 1 121 ? -20.090 -20.738 10.076 1.00 48.44 121 GLY A O 1
ATOM 970 N N . TRP A 1 122 ? -19.400 -21.580 8.112 1.00 46.12 122 TRP A N 1
ATOM 971 C CA . TRP A 1 122 ? -18.134 -20.853 8.094 1.00 46.12 122 TRP A CA 1
ATOM 972 C C . TRP A 1 122 ? -18.363 -19.457 7.515 1.00 46.12 122 TRP A C 1
ATOM 974 O O . TRP A 1 122 ? -18.928 -19.328 6.427 1.00 46.12 122 TRP A O 1
ATOM 984 N N . GLU A 1 123 ? -17.912 -18.423 8.221 1.00 55.41 123 GLU A N 1
ATOM 985 C CA . GLU A 1 123 ? -17.864 -17.061 7.696 1.00 55.41 123 GLU A CA 1
ATOM 986 C C . GLU A 1 123 ? -16.406 -16.711 7.366 1.00 55.41 123 GLU A C 1
ATOM 988 O O . GLU A 1 123 ? -15.467 -17.062 8.087 1.00 55.41 123 GLU A O 1
ATOM 993 N N . TYR A 1 124 ? -16.208 -16.060 6.218 1.00 51.03 124 TYR A N 1
ATOM 994 C CA . TYR A 1 124 ? -14.901 -15.555 5.817 1.00 51.03 124 TYR A CA 1
ATOM 995 C C . TYR A 1 124 ? -14.756 -14.126 6.334 1.00 51.03 124 TYR A C 1
ATOM 997 O O . TYR A 1 124 ? -15.569 -13.254 6.010 1.00 51.03 124 TYR A O 1
ATOM 1005 N N . HIS A 1 125 ? -13.692 -13.891 7.091 1.00 56.81 125 HIS A N 1
ATOM 1006 C CA . HIS A 1 125 ? -13.329 -12.582 7.614 1.00 56.81 125 HIS A CA 1
ATOM 1007 C C . HIS A 1 125 ? -11.994 -12.180 7.007 1.00 56.81 125 HIS A C 1
ATOM 1009 O O . HIS A 1 125 ? -11.088 -13.002 6.935 1.00 56.81 125 HIS A O 1
ATOM 1015 N N . TYR A 1 126 ? -11.842 -10.934 6.576 1.00 53.50 126 TYR A N 1
ATOM 1016 C CA . TYR A 1 126 ? -10.526 -10.425 6.201 1.00 53.50 126 TYR A CA 1
ATOM 1017 C C . TYR A 1 126 ? -9.919 -9.717 7.396 1.00 53.50 126 TYR A C 1
ATOM 1019 O O . TYR A 1 126 ? -10.511 -8.770 7.890 1.00 53.50 126 TYR A O 1
ATOM 1027 N N . ALA A 1 127 ? -8.762 -10.156 7.863 1.00 55.53 127 ALA A N 1
ATOM 1028 C CA . ALA A 1 127 ? -7.983 -9.445 8.857 1.00 55.53 127 ALA A CA 1
ATOM 1029 C C . ALA A 1 127 ? -6.959 -8.566 8.137 1.00 55.53 127 ALA A C 1
ATOM 1031 O O . ALA A 1 127 ? -6.095 -9.068 7.423 1.00 55.53 127 ALA A O 1
ATOM 1032 N N . MET A 1 128 ? -7.045 -7.254 8.321 1.00 57.59 128 MET A N 1
ATOM 1033 C CA . MET A 1 128 ? -5.989 -6.343 7.900 1.00 57.59 128 MET A CA 1
ATOM 1034 C C . MET A 1 128 ? -5.066 -6.083 9.079 1.00 57.59 128 MET A C 1
ATOM 1036 O O . MET A 1 128 ? -5.519 -5.544 10.088 1.00 57.59 128 MET A O 1
ATOM 1040 N N . ALA A 1 129 ? -3.799 -6.467 8.943 1.00 56.91 129 ALA A N 1
ATOM 1041 C CA . ALA A 1 129 ? -2.758 -6.230 9.928 1.00 56.91 129 ALA A CA 1
ATOM 1042 C C . ALA A 1 129 ? -1.850 -5.080 9.475 1.00 56.91 129 ALA A C 1
ATOM 1044 O O . ALA A 1 129 ? -1.330 -5.071 8.360 1.00 56.91 129 ALA A O 1
ATOM 1045 N N . TYR A 1 130 ? -1.647 -4.116 10.365 1.00 59.78 130 TYR A N 1
ATOM 1046 C CA . TYR A 1 130 ? -0.751 -2.980 10.160 1.00 59.78 130 TYR A CA 1
ATOM 1047 C C . TYR A 1 130 ? 0.517 -3.198 10.985 1.00 59.78 130 TYR A C 1
ATOM 1049 O O . TYR A 1 130 ? 0.406 -3.255 12.202 1.00 59.78 130 TYR A O 1
ATOM 1057 N N . GLU A 1 131 ? 1.702 -3.302 10.383 1.00 57.84 131 GLU A N 1
ATOM 1058 C CA . GLU A 1 131 ? 2.972 -3.368 11.123 1.00 57.84 131 GLU A CA 1
ATOM 1059 C C . GLU A 1 131 ? 3.722 -2.036 11.016 1.00 57.84 131 GLU A C 1
ATOM 1061 O O . GLU A 1 131 ? 3.996 -1.525 9.925 1.00 57.84 131 GLU A O 1
ATOM 1066 N N . TYR A 1 132 ? 4.109 -1.491 12.170 1.00 58.47 132 TYR A N 1
ATOM 1067 C CA . TYR A 1 132 ? 4.901 -0.267 12.263 1.00 58.47 132 TYR A CA 1
ATOM 1068 C C . TYR A 1 132 ? 6.265 -0.546 12.872 1.00 58.47 132 TYR A C 1
ATOM 1070 O O . TYR A 1 132 ? 6.391 -1.282 13.851 1.00 58.47 132 TYR A O 1
ATOM 1078 N N . LYS A 1 133 ? 7.292 0.094 12.307 1.00 50.34 133 LYS A N 1
ATOM 1079 C CA . LYS A 1 133 ? 8.674 -0.061 12.778 1.00 50.34 133 LYS A CA 1
ATOM 1080 C C . LYS A 1 133 ? 9.191 1.124 13.593 1.00 50.34 133 LYS A C 1
ATOM 1082 O O . LYS A 1 133 ? 10.184 0.960 14.296 1.00 50.34 133 LYS A O 1
ATOM 1087 N N . LYS A 1 134 ? 8.582 2.315 13.492 1.00 55.09 134 LYS A N 1
ATOM 1088 C CA . LYS A 1 134 ? 9.098 3.527 14.152 1.00 55.09 134 LYS A CA 1
ATOM 1089 C C . LYS A 1 134 ? 7.988 4.491 14.583 1.00 55.09 134 LYS A C 1
ATOM 1091 O O . LYS A 1 134 ? 7.218 4.957 13.747 1.00 55.09 134 LYS A O 1
ATOM 1096 N N . PHE A 1 135 ? 7.972 4.813 15.875 1.00 52.12 135 PHE A N 1
ATOM 1097 C CA . PHE A 1 135 ? 7.210 5.916 16.462 1.00 52.12 135 PHE A CA 1
ATOM 1098 C C . PHE A 1 135 ? 8.105 7.163 16.513 1.00 52.12 135 PHE A C 1
ATOM 1100 O O . PHE A 1 135 ? 9.280 7.053 16.873 1.00 52.12 135 PHE A O 1
ATOM 1107 N N . TRP A 1 136 ? 7.594 8.322 16.091 1.00 50.94 136 TRP A N 1
ATOM 1108 C CA . TRP A 1 136 ? 8.362 9.573 16.067 1.00 50.94 136 TRP A CA 1
ATOM 1109 C C . TRP A 1 136 ? 7.808 10.565 17.083 1.00 50.94 136 TRP A C 1
ATOM 1111 O O . TRP A 1 136 ? 6.621 10.872 17.022 1.00 50.94 136 TRP A O 1
ATOM 1121 N N . THR A 1 137 ? 8.668 11.086 17.961 1.00 48.97 137 THR A N 1
ATOM 1122 C CA . THR A 1 137 ? 8.330 12.103 18.966 1.00 48.97 137 THR A CA 1
ATOM 1123 C C . THR A 1 137 ? 8.880 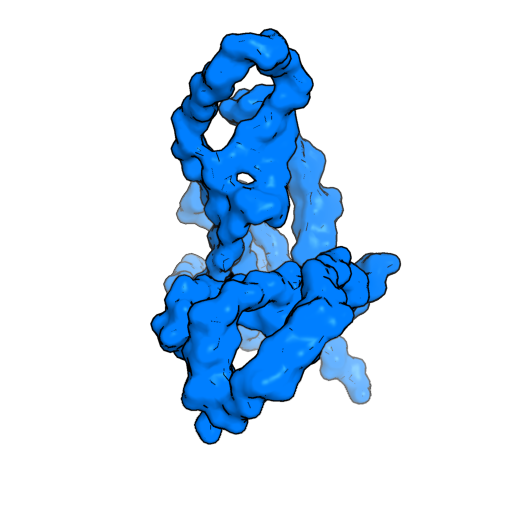13.478 18.543 1.00 48.97 137 THR A C 1
ATOM 1125 O O . THR A 1 137 ? 10.059 13.545 18.181 1.00 48.97 137 THR A O 1
ATOM 1128 N N . PRO A 1 138 ? 8.108 14.581 18.613 1.00 44.53 138 PRO A N 1
ATOM 1129 C CA . PRO A 1 138 ? 8.566 15.901 18.161 1.00 44.53 138 PRO A CA 1
ATOM 1130 C C . PRO A 1 138 ? 9.599 16.588 19.068 1.00 44.53 138 PRO A C 1
ATOM 1132 O O . PRO A 1 138 ? 10.218 17.574 18.664 1.00 44.53 138 PRO A O 1
ATOM 1135 N N . THR A 1 139 ? 9.808 16.103 20.293 1.00 46.03 139 THR A N 1
ATOM 1136 C CA . THR A 1 139 ? 10.593 16.816 21.310 1.00 46.03 139 THR A CA 1
ATOM 1137 C C . THR A 1 139 ? 12.099 16.519 21.208 1.00 46.03 139 THR A C 1
ATOM 1139 O O . THR A 1 139 ? 12.581 15.496 21.680 1.00 46.03 139 THR A O 1
ATOM 1142 N N . ALA A 1 140 ? 12.819 17.450 20.573 1.00 42.28 140 ALA A N 1
ATOM 1143 C CA . ALA A 1 140 ? 14.242 17.800 20.715 1.00 42.28 140 ALA A CA 1
ATOM 1144 C C . ALA A 1 140 ? 15.281 16.664 20.882 1.00 42.28 140 ALA A C 1
ATOM 1146 O O . ALA A 1 140 ? 15.644 16.282 21.992 1.00 42.28 140 ALA A O 1
ATOM 1147 N N . LEU A 1 141 ? 15.915 16.256 19.776 1.00 45.75 141 LEU A N 1
ATOM 1148 C CA . LEU A 1 141 ? 17.284 15.731 19.845 1.00 45.75 141 LEU A CA 1
ATOM 1149 C C . LEU A 1 141 ? 18.263 16.919 19.949 1.00 45.75 141 LEU A C 1
ATOM 1151 O O . LEU A 1 141 ? 18.177 17.835 19.123 1.00 45.75 141 LEU A O 1
ATOM 1155 N N . PRO A 1 142 ? 19.211 16.939 20.906 1.00 45.97 142 PRO A N 1
ATOM 1156 C CA . PRO A 1 142 ? 20.337 17.864 20.846 1.00 45.97 142 PRO A CA 1
ATOM 1157 C C . PRO A 1 142 ? 21.100 17.647 19.532 1.00 45.97 142 PRO A C 1
ATOM 1159 O O . PRO A 1 142 ? 21.292 16.504 19.119 1.00 45.97 142 PRO A O 1
ATOM 1162 N N . ARG A 1 143 ? 21.582 18.731 18.906 1.00 47.44 143 ARG A N 1
ATOM 1163 C CA . ARG A 1 143 ? 22.265 18.742 17.589 1.00 47.44 143 ARG A CA 1
ATOM 1164 C C . ARG A 1 143 ? 23.385 17.697 17.412 1.00 47.44 143 ARG A C 1
ATOM 1166 O O . ARG A 1 143 ? 23.713 17.390 16.274 1.00 47.44 143 ARG A O 1
ATOM 1173 N N . ASN A 1 144 ? 23.938 17.154 18.502 1.00 50.19 144 ASN A N 1
ATOM 1174 C CA . ASN A 1 144 ? 25.104 16.264 18.512 1.00 50.19 144 ASN A CA 1
ATOM 1175 C C . ASN A 1 144 ? 24.877 14.894 19.186 1.00 50.19 144 ASN A C 1
ATOM 1177 O O . ASN A 1 144 ? 25.848 14.194 19.464 1.00 50.19 144 ASN A O 1
ATOM 1181 N N . ALA A 1 145 ? 23.638 14.484 19.471 1.00 45.53 145 ALA A N 1
ATOM 1182 C CA . ALA A 1 145 ? 23.381 13.147 20.009 1.00 45.53 145 ALA A CA 1
ATOM 1183 C C . ALA A 1 145 ? 23.020 12.180 18.872 1.00 45.53 145 ALA A C 1
ATOM 1185 O O . ALA A 1 145 ? 22.026 12.384 18.174 1.00 45.53 145 ALA A O 1
ATOM 1186 N N . ALA A 1 146 ? 23.799 11.106 18.698 1.00 40.59 146 ALA A N 1
ATOM 1187 C CA . ALA A 1 146 ? 23.340 9.963 17.914 1.00 40.59 146 ALA A CA 1
ATOM 1188 C C . ALA A 1 146 ? 22.009 9.488 18.527 1.00 40.59 146 ALA A C 1
ATOM 1190 O O . ALA A 1 146 ? 21.954 9.293 19.746 1.00 40.59 146 ALA A O 1
ATOM 1191 N N . PRO A 1 147 ? 20.925 9.349 17.744 1.00 44.06 147 PRO A N 1
ATOM 1192 C CA . PRO A 1 147 ? 19.644 8.960 18.302 1.00 44.06 147 PRO A CA 1
ATOM 1193 C C . PRO A 1 147 ? 19.797 7.572 18.922 1.00 44.06 147 PRO A C 1
ATOM 1195 O O . PRO A 1 147 ? 20.061 6.601 18.211 1.00 44.06 147 PRO A O 1
ATOM 1198 N N . ALA A 1 148 ? 19.607 7.465 20.237 1.00 41.19 148 ALA A N 1
ATOM 1199 C CA . ALA A 1 148 ? 19.249 6.189 20.829 1.00 41.19 148 ALA A CA 1
ATOM 1200 C C . ALA A 1 148 ? 17.920 5.798 20.177 1.00 41.19 148 ALA A C 1
ATOM 1202 O O . ALA A 1 148 ? 16.886 6.415 20.433 1.00 41.19 148 ALA A O 1
ATOM 1203 N N . LEU A 1 149 ? 17.972 4.865 19.224 1.00 40.84 149 LEU A N 1
ATOM 1204 C CA . LEU A 1 149 ? 16.780 4.364 18.557 1.00 40.84 149 LEU A CA 1
ATOM 1205 C C . LEU A 1 149 ? 15.867 3.804 19.652 1.00 40.84 149 LEU A C 1
ATOM 1207 O O . LEU A 1 149 ? 16.298 2.881 20.349 1.00 40.84 149 LEU A O 1
ATOM 1211 N N . PRO A 1 150 ? 14.644 4.336 19.840 1.00 41.19 150 PRO A N 1
ATOM 1212 C CA . PRO A 1 150 ? 13.710 3.704 20.751 1.00 41.19 150 PRO A CA 1
ATOM 1213 C C . PRO A 1 150 ? 13.530 2.258 20.290 1.00 41.19 150 PRO A C 1
ATOM 1215 O O . PRO A 1 150 ? 13.387 1.993 19.091 1.00 41.19 150 PRO A O 1
ATOM 1218 N N . THR A 1 151 ? 13.609 1.327 21.239 1.00 39.09 151 THR A N 1
ATOM 1219 C CA . THR A 1 151 ? 13.420 -0.104 21.011 1.00 39.09 151 THR A CA 1
ATOM 1220 C C . THR A 1 151 ? 12.148 -0.287 20.190 1.00 39.09 151 THR A C 1
ATOM 1222 O O . THR A 1 151 ? 11.073 0.138 20.619 1.00 39.09 151 THR A O 1
ATOM 1225 N N . ALA A 1 152 ? 12.281 -0.830 18.975 1.00 40.56 152 ALA A N 1
ATOM 1226 C CA . ALA A 1 152 ? 11.186 -0.934 18.018 1.00 40.56 152 ALA A CA 1
ATOM 1227 C C . ALA A 1 152 ? 10.025 -1.714 18.647 1.00 40.56 152 ALA A C 1
ATOM 1229 O O . ALA A 1 152 ? 10.049 -2.940 18.737 1.00 40.56 152 ALA A O 1
ATOM 1230 N N . SER A 1 153 ? 9.018 -0.990 19.120 1.00 46.12 153 SER A N 1
ATOM 1231 C CA . SER A 1 153 ? 7.814 -1.583 19.677 1.00 46.12 153 SER A CA 1
ATOM 1232 C C . SER A 1 153 ? 6.904 -1.918 18.504 1.00 46.12 153 SER A C 1
ATOM 1234 O O . SER A 1 153 ? 6.407 -1.019 17.827 1.00 46.12 153 SER A O 1
ATOM 1236 N N . ARG A 1 154 ? 6.739 -3.213 18.213 1.00 46.28 154 ARG A N 1
ATOM 1237 C CA . ARG A 1 154 ? 5.809 -3.677 17.179 1.00 46.28 154 ARG A CA 1
ATOM 1238 C C . ARG A 1 154 ? 4.380 -3.472 17.675 1.00 46.28 154 ARG A C 1
ATOM 1240 O O . ARG A 1 154 ? 4.010 -3.974 18.732 1.00 46.28 154 ARG A O 1
ATOM 1247 N N . PHE A 1 155 ? 3.587 -2.745 16.901 1.00 47.31 155 PHE A N 1
ATOM 1248 C CA . PHE A 1 155 ? 2.148 -2.607 17.096 1.00 47.31 155 PHE A CA 1
ATOM 1249 C C . PHE A 1 155 ? 1.442 -3.192 15.878 1.00 47.31 155 PHE A C 1
ATOM 1251 O O . PHE A 1 155 ? 1.850 -2.902 14.752 1.00 47.31 155 PHE A O 1
ATOM 1258 N N . SER A 1 156 ? 0.403 -3.992 16.120 1.00 50.97 156 SER A N 1
ATOM 1259 C CA . SER A 1 156 ? -0.459 -4.562 15.086 1.00 50.97 156 SER A CA 1
ATOM 1260 C C . SER A 1 156 ? -1.896 -4.117 15.311 1.00 50.97 156 SER A C 1
ATOM 1262 O O . SER A 1 156 ? -2.517 -4.512 16.296 1.00 50.97 156 SER A O 1
ATOM 1264 N N . LEU A 1 157 ? -2.429 -3.293 14.407 1.00 56.97 157 LEU A N 1
ATOM 1265 C CA . LEU A 1 157 ? -3.874 -3.071 14.324 1.00 56.97 157 LEU A CA 1
ATOM 1266 C C . LEU A 1 157 ? -4.457 -4.197 13.478 1.00 56.97 157 LEU A C 1
ATOM 1268 O O . LEU A 1 157 ? -3.979 -4.392 12.367 1.00 56.97 157 LEU A O 1
ATOM 1272 N N . VAL A 1 158 ? -5.449 -4.922 13.997 1.00 53.31 158 VAL A N 1
ATOM 1273 C CA . VAL A 1 158 ? -6.184 -5.945 13.244 1.00 53.31 158 VAL A CA 1
ATOM 1274 C C . VAL A 1 158 ? -7.602 -5.451 13.003 1.00 53.31 158 VAL A C 1
ATOM 1276 O O . VAL A 1 158 ? -8.345 -5.210 13.953 1.00 53.31 158 VAL A O 1
ATOM 1279 N N . VAL A 1 159 ? -7.975 -5.297 11.736 1.00 56.31 159 VAL A N 1
ATOM 1280 C CA . VAL A 1 159 ? -9.322 -4.890 11.312 1.00 56.31 159 VAL A CA 1
ATOM 1281 C C . VAL A 1 159 ? -9.989 -6.078 10.637 1.00 56.31 159 VAL A C 1
ATOM 1283 O O . VAL A 1 159 ? -9.443 -6.592 9.668 1.00 56.31 159 VAL A O 1
ATOM 1286 N N . ALA A 1 160 ? -11.157 -6.506 11.118 1.00 49.62 160 ALA A N 1
ATOM 1287 C CA . ALA A 1 160 ? -11.893 -7.640 10.554 1.00 49.62 160 ALA A CA 1
ATOM 1288 C C . ALA A 1 160 ? -12.995 -7.195 9.568 1.00 49.62 160 ALA A C 1
ATOM 1290 O O . ALA A 1 160 ? -14.030 -6.682 9.967 1.00 49.62 160 ALA A O 1
ATOM 1291 N N . VAL A 1 161 ? -12.845 -7.425 8.270 1.00 52.69 161 VAL A N 1
ATOM 1292 C CA . VAL A 1 161 ? -13.912 -7.187 7.289 1.00 52.69 161 VAL A CA 1
ATOM 1293 C C . VAL A 1 161 ? -14.783 -8.432 7.174 1.00 52.69 161 VAL A C 1
ATOM 1295 O O . VAL A 1 161 ? -14.286 -9.519 6.890 1.00 52.69 161 VAL A O 1
ATOM 1298 N N . PHE A 1 162 ? -16.088 -8.286 7.374 1.00 51.19 162 PHE A N 1
ATOM 1299 C CA . PHE A 1 162 ? -17.036 -9.399 7.374 1.00 51.19 162 PHE A CA 1
ATOM 1300 C C . PHE A 1 162 ? -17.679 -9.555 5.996 1.00 51.19 162 PHE A C 1
ATOM 1302 O O . PHE A 1 162 ? -18.248 -8.598 5.470 1.00 51.19 162 PHE A O 1
ATOM 1309 N N . ARG A 1 163 ? -17.646 -10.768 5.426 1.00 44.84 163 ARG A N 1
ATOM 1310 C CA . ARG A 1 163 ? -18.444 -11.113 4.240 1.00 44.84 163 ARG A CA 1
ATOM 1311 C C . ARG A 1 163 ? -19.571 -12.065 4.636 1.00 44.84 163 ARG A C 1
ATOM 1313 O O . ARG A 1 163 ? -19.331 -13.220 4.971 1.00 44.84 163 ARG A O 1
ATOM 1320 N N . ARG A 1 164 ? -20.814 -11.592 4.547 1.00 48.53 164 ARG A N 1
ATOM 1321 C CA . ARG A 1 164 ? -22.014 -12.384 4.848 1.00 48.53 164 ARG A CA 1
ATOM 1322 C C . ARG A 1 164 ? -22.360 -13.332 3.692 1.00 48.53 164 ARG A C 1
ATOM 1324 O O . ARG A 1 164 ? -22.488 -12.889 2.553 1.00 48.53 164 ARG A O 1
ATOM 1331 N N . HIS A 1 165 ? -22.593 -14.613 3.988 1.00 40.91 165 HIS A N 1
ATOM 1332 C CA . HIS A 1 165 ? -23.284 -15.545 3.086 1.00 40.91 165 HIS A CA 1
ATOM 1333 C C . HIS A 1 165 ? -24.742 -15.734 3.559 1.00 40.91 165 HIS A C 1
ATOM 1335 O O . HIS A 1 165 ? -24.989 -16.172 4.682 1.00 40.91 165 HIS A O 1
ATOM 1341 N N . GLY A 1 166 ? -25.723 -15.378 2.718 1.00 44.91 166 GLY A N 1
ATOM 1342 C CA . GLY A 1 166 ? -27.164 -15.576 2.970 1.00 44.91 166 GLY A CA 1
ATOM 1343 C C . GLY A 1 166 ? -27.982 -14.288 3.205 1.00 44.91 166 GLY A C 1
ATOM 1344 O O . GLY A 1 166 ? -27.403 -13.216 3.393 1.00 44.91 166 GLY A O 1
ATOM 1345 N N . PRO A 1 167 ? -29.331 -14.372 3.202 1.00 38.38 167 PRO A N 1
ATOM 1346 C CA . PRO A 1 167 ? -30.228 -13.211 3.148 1.00 38.38 167 PRO A CA 1
ATOM 1347 C C . PRO A 1 167 ? -30.086 -12.268 4.353 1.00 38.38 167 PRO A C 1
ATOM 1349 O O . PRO A 1 167 ? -29.792 -12.704 5.474 1.00 38.38 167 PRO A O 1
ATOM 1352 N N . ALA A 1 168 ? -30.285 -10.968 4.103 1.00 42.69 168 ALA A N 1
ATOM 1353 C CA . ALA A 1 168 ? -30.102 -9.865 5.048 1.00 42.69 168 ALA A CA 1
ATOM 1354 C C . ALA A 1 168 ? -31.054 -9.944 6.261 1.00 42.69 168 ALA A C 1
ATOM 1356 O O . ALA A 1 168 ? -32.228 -10.273 6.131 1.00 42.69 168 ALA A O 1
ATOM 1357 N N . ARG A 1 169 ? -30.524 -9.657 7.456 1.00 46.47 169 ARG A N 1
ATOM 1358 C CA . ARG A 1 169 ? -31.235 -9.458 8.737 1.00 46.47 169 ARG A CA 1
ATOM 1359 C C . ARG A 1 169 ? -30.348 -8.581 9.624 1.00 46.47 169 ARG A C 1
ATOM 1361 O O . ARG A 1 169 ? -29.162 -8.896 9.746 1.00 46.47 169 ARG A O 1
ATOM 1368 N N . ASN A 1 170 ? -30.921 -7.535 10.216 1.00 43.12 170 ASN A N 1
ATOM 1369 C CA . ASN A 1 170 ? -30.230 -6.524 11.022 1.00 43.12 170 ASN A CA 1
ATOM 1370 C C . ASN A 1 170 ? -30.039 -7.011 12.464 1.00 43.12 170 ASN A C 1
ATOM 1372 O O . ASN A 1 170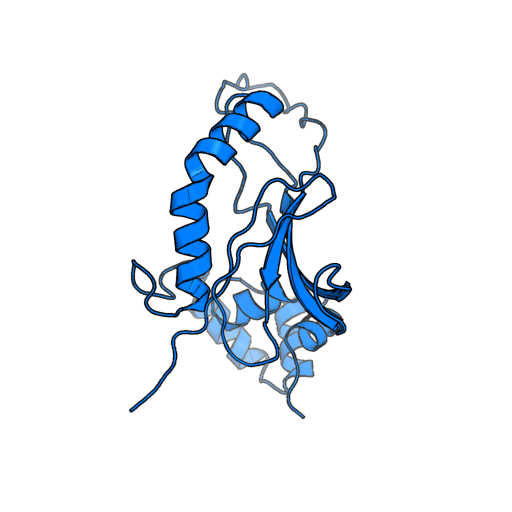 ? -30.940 -6.860 13.288 1.00 43.12 170 ASN A O 1
ATOM 1376 N N . THR A 1 171 ? -28.898 -7.617 12.797 1.00 42.44 171 THR A N 1
ATOM 1377 C CA . THR A 1 171 ? -28.598 -7.977 14.196 1.00 42.44 171 THR A CA 1
ATOM 1378 C C . THR A 1 171 ? -27.105 -7.786 14.497 1.00 42.44 171 THR A C 1
ATOM 1380 O O . THR A 1 171 ? -26.285 -8.342 13.766 1.00 42.44 171 THR A O 1
ATOM 1383 N N . PRO A 1 172 ? -26.728 -7.005 15.529 1.00 35.94 172 PRO A N 1
ATOM 1384 C CA . PRO A 1 172 ? -25.326 -6.763 15.878 1.00 35.94 172 PRO A CA 1
ATOM 1385 C C . PRO A 1 172 ? -24.652 -7.994 16.528 1.00 35.94 172 PRO A C 1
ATOM 1387 O O . PRO A 1 172 ? -25.291 -8.713 17.292 1.00 35.94 172 PRO A O 1
ATOM 1390 N N . MET A 1 173 ? -23.357 -8.225 16.250 1.00 39.06 173 MET A N 1
ATOM 1391 C CA . MET A 1 173 ? -22.515 -9.264 16.878 1.00 39.06 173 MET A CA 1
ATOM 1392 C C . MET A 1 173 ? -21.640 -8.684 17.992 1.00 39.06 173 MET A C 1
ATOM 1394 O O . MET A 1 173 ? -21.061 -7.610 17.838 1.00 39.06 173 MET A O 1
ATOM 1398 N N . ALA A 1 174 ? -21.445 -9.461 19.059 1.00 32.56 174 ALA A N 1
ATOM 1399 C CA . ALA A 1 174 ? -20.389 -9.256 20.047 1.00 32.56 174 ALA A CA 1
ATOM 1400 C C . ALA A 1 174 ? -19.251 -10.270 19.816 1.00 32.56 174 ALA A C 1
ATOM 1402 O O . ALA A 1 174 ? -19.508 -11.469 19.699 1.00 32.56 174 ALA A O 1
ATOM 1403 N N . LEU A 1 175 ? -17.998 -9.800 19.762 1.00 34.84 175 LEU A N 1
ATOM 1404 C CA . LEU A 1 175 ? -16.802 -10.647 19.668 1.00 34.84 175 LEU A CA 1
ATOM 1405 C C . LEU A 1 175 ? -16.298 -11.010 21.071 1.00 34.84 175 LEU A C 1
ATOM 1407 O O . LEU A 1 175 ? -15.973 -10.134 21.872 1.00 34.84 175 LEU A O 1
ATOM 1411 N N . THR A 1 176 ? -16.181 -12.304 21.364 1.00 34.06 176 THR A N 1
ATOM 1412 C CA . THR A 1 176 ? -15.593 -12.821 22.608 1.00 34.06 176 THR A CA 1
ATOM 1413 C C . THR A 1 176 ? -14.122 -13.179 22.404 1.00 34.06 176 THR A C 1
ATOM 1415 O O . THR A 1 176 ? -13.784 -14.354 22.338 1.00 34.06 176 THR A O 1
ATOM 1418 N N . SER A 1 177 ? -13.249 -12.173 22.292 1.00 33.72 177 SER A N 1
ATOM 1419 C CA . SER A 1 177 ? -11.806 -12.290 22.586 1.00 33.72 177 SER A CA 1
ATOM 1420 C C . SER A 1 177 ? -11.103 -10.949 22.357 1.00 33.72 177 SER A C 1
ATOM 1422 O O . SER A 1 177 ? -10.730 -10.645 21.229 1.00 33.72 177 SER A O 1
ATOM 1424 N N . GLY A 1 178 ? -10.920 -10.144 23.410 1.00 33.66 178 GLY A N 1
ATOM 1425 C CA . GLY A 1 178 ? -9.921 -9.058 23.503 1.00 33.66 178 GLY A CA 1
ATOM 1426 C C . GLY A 1 178 ? -9.979 -7.870 22.521 1.00 33.66 178 GLY A C 1
ATOM 1427 O O . GLY A 1 178 ? -9.408 -6.827 22.824 1.00 33.66 178 GLY A O 1
ATOM 1428 N N . VAL A 1 179 ? -10.676 -7.975 21.390 1.00 32.03 179 VAL A N 1
ATOM 1429 C CA . VAL A 1 179 ? -10.835 -6.937 20.368 1.00 32.03 179 VAL A CA 1
ATOM 1430 C C . VAL A 1 179 ? -12.170 -6.250 20.614 1.00 32.03 179 VAL A C 1
ATOM 1432 O O . VAL A 1 179 ? -13.239 -6.836 20.436 1.00 32.03 179 VAL A O 1
ATOM 1435 N N . ARG A 1 180 ? -12.116 -5.005 21.091 1.00 30.70 180 ARG A N 1
ATOM 1436 C CA . ARG A 1 180 ? -13.312 -4.207 21.367 1.00 30.70 180 ARG A CA 1
ATOM 1437 C C . ARG A 1 180 ? -13.809 -3.555 20.073 1.00 30.70 180 ARG A C 1
ATOM 1439 O O . ARG A 1 180 ? -13.290 -2.527 19.662 1.00 30.70 180 ARG A O 1
ATOM 1446 N N . THR A 1 181 ? -14.847 -4.181 19.515 1.00 32.62 181 THR A N 1
ATOM 1447 C CA . THR A 1 181 ? -15.847 -3.642 18.572 1.00 32.62 181 THR A CA 1
ATOM 1448 C C . THR A 1 181 ? -15.398 -3.427 17.122 1.00 32.62 181 THR A C 1
ATOM 1450 O O . THR A 1 181 ? -14.497 -2.645 16.844 1.00 32.62 181 THR A O 1
ATOM 1453 N N . LEU A 1 182 ? -16.120 -4.054 16.183 1.00 36.50 182 LEU A N 1
ATOM 1454 C CA . LEU A 1 182 ? -16.088 -3.738 14.754 1.00 36.50 182 LEU A CA 1
ATOM 1455 C C . LEU A 1 182 ? -17.506 -3.827 14.163 1.00 36.50 182 LEU A C 1
ATOM 1457 O O . LEU A 1 182 ? -18.276 -4.706 14.550 1.00 36.50 182 LEU A O 1
ATOM 1461 N N . TRP A 1 183 ? -17.842 -2.917 13.247 1.00 33.72 183 TRP A N 1
ATOM 1462 C CA . TRP A 1 183 ? -19.163 -2.814 12.614 1.00 33.72 183 TRP A CA 1
ATOM 1463 C C . TRP A 1 183 ? -19.183 -3.428 11.204 1.00 3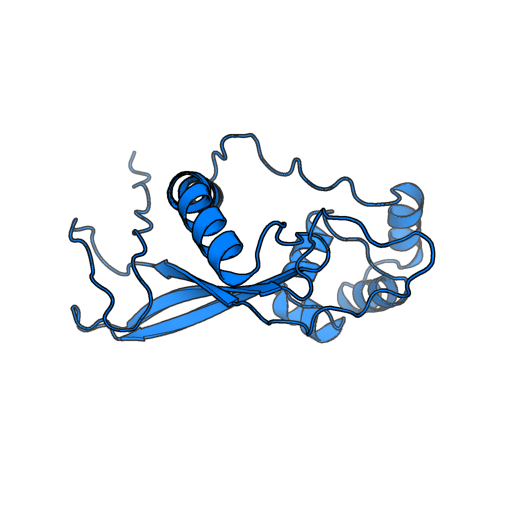3.72 183 TRP A C 1
ATOM 1465 O O . TRP A 1 183 ? -18.150 -3.553 10.548 1.00 33.72 183 TRP A O 1
ATOM 1475 N N . PHE A 1 184 ? -20.375 -3.850 10.770 1.00 33.06 184 PHE A N 1
ATOM 1476 C CA . PHE A 1 184 ? -20.625 -4.668 9.580 1.00 33.06 184 PHE A CA 1
ATOM 1477 C C . PHE A 1 184 ? -20.481 -3.917 8.251 1.00 33.06 184 PHE A C 1
ATOM 1479 O O . PHE A 1 184 ? -20.799 -2.736 8.133 1.00 33.06 184 PHE A O 1
ATOM 1486 N N . LEU A 1 185 ? -20.093 -4.666 7.217 1.00 35.19 185 LEU A N 1
ATOM 1487 C CA . LEU A 1 185 ? -20.157 -4.252 5.823 1.00 35.19 185 LEU A CA 1
ATOM 1488 C C . LEU A 1 185 ? -21.524 -4.677 5.260 1.00 35.19 185 LEU A C 1
ATOM 1490 O O . LEU A 1 185 ? -21.665 -5.774 4.722 1.00 35.19 185 LEU A O 1
ATOM 1494 N N . ASP A 1 186 ? -22.551 -3.840 5.423 1.00 32.22 186 ASP A N 1
ATOM 1495 C CA . ASP A 1 186 ? -23.799 -4.037 4.683 1.00 32.22 186 ASP A CA 1
ATOM 1496 C C . ASP A 1 186 ? -23.531 -3.711 3.211 1.00 32.22 186 ASP A C 1
ATOM 1498 O O . ASP A 1 186 ? -23.227 -2.575 2.835 1.00 32.22 186 ASP A O 1
ATOM 1502 N N . THR A 1 187 ? -23.598 -4.741 2.370 1.00 36.56 187 THR A N 1
ATOM 1503 C CA . THR A 1 187 ? -23.687 -4.577 0.923 1.00 36.56 187 THR A CA 1
ATOM 1504 C C . THR A 1 187 ? -24.962 -3.801 0.625 1.00 36.56 187 THR A C 1
ATOM 1506 O O . THR A 1 187 ? -26.058 -4.289 0.908 1.00 36.56 187 THR A O 1
ATOM 1509 N N . VAL A 1 188 ? -24.823 -2.604 0.057 1.00 30.44 188 VAL A N 1
ATOM 1510 C CA . VAL A 1 188 ? -25.953 -1.869 -0.514 1.00 30.44 188 VAL A CA 1
ATOM 1511 C C . VAL A 1 188 ? -26.622 -2.786 -1.547 1.00 30.44 188 VAL A C 1
ATOM 1513 O O . VAL A 1 188 ? -25.917 -3.320 -2.409 1.00 30.44 188 VAL A O 1
ATOM 1516 N N . PRO A 1 189 ? -27.942 -3.024 -1.480 1.00 30.67 189 PRO A N 1
ATOM 1517 C CA . PRO A 1 189 ? -28.626 -3.743 -2.539 1.00 30.67 189 PRO A CA 1
ATOM 1518 C C . PRO A 1 189 ? -28.585 -2.873 -3.797 1.00 30.67 189 PRO A C 1
ATOM 1520 O O . PRO A 1 189 ? -29.164 -1.790 -3.825 1.00 30.67 189 PRO A O 1
ATOM 1523 N N . VAL A 1 190 ? -27.907 -3.341 -4.845 1.00 33.19 190 VAL A N 1
ATOM 1524 C CA . VAL A 1 190 ? -28.172 -2.839 -6.195 1.00 33.19 190 VAL A CA 1
ATOM 1525 C C . VAL A 1 190 ? -29.472 -3.516 -6.622 1.00 33.19 190 VAL A C 1
ATOM 1527 O O . VAL A 1 190 ? -29.472 -4.678 -7.019 1.00 33.19 190 VAL A O 1
ATOM 1530 N N . GLY A 1 191 ? -30.591 -2.835 -6.391 1.00 32.06 191 GLY A N 1
ATOM 1531 C CA . GLY A 1 191 ? -31.921 -3.265 -6.807 1.00 32.06 191 GLY A CA 1
ATOM 1532 C C . GLY A 1 191 ? -32.576 -2.178 -7.649 1.00 32.06 191 GLY A C 1
ATOM 1533 O O . GLY A 1 191 ? -32.698 -1.044 -7.184 1.00 32.06 191 GLY A O 1
ATOM 1534 N N . GLY A 1 192 ? -32.977 -2.555 -8.864 1.00 29.31 192 GLY A N 1
ATOM 1535 C CA . GLY A 1 192 ? -33.644 -1.736 -9.874 1.00 29.31 192 GLY A CA 1
ATOM 1536 C C . GLY A 1 192 ? -33.376 -2.293 -11.259 1.00 29.31 192 GLY A C 1
ATOM 1537 O O . GLY A 1 192 ? -32.446 -1.766 -11.900 1.00 29.31 192 GLY A O 1
#

Mean predicted aligned error: 13.01 Å

InterPro domains:
  IPR001387 Cro/C1-type, helix-turn-helix domain [cd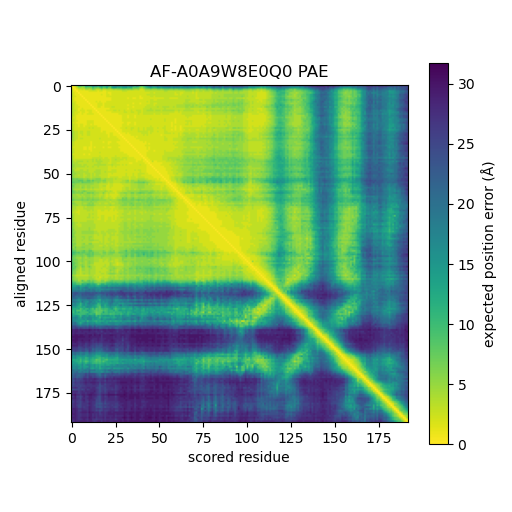00093] (3-48)
  IPR003712 Cyanate lyase, C-terminal [PF02560] (66-112)
  IPR003712 Cyanate lyase, C-terminal [SM01116] (62-118)
  IPR008076 Cyanate hydratase [PR01693] (18-35)
  IPR008076 Cyanate hydratase [PR01693] (70-84)
  IPR008076 Cyanate hydratase [PR01693] (88-104)
  IPR008076 Cyanate hydratase [PTHR34186] (3-112)
  IPR010982 Lambda repressor-like, DNA-binding domain superfamily [G3DSA:1.10.260.40] (2-65)
  IPR010982 Lambda repressor-like, DNA-binding domain superfamily [SSF47413] (3-49)
  IPR036581 Cyanate lyase, C-terminal domain superfamily [G3DSA:3.30.1160.10] (68-120)
  IPR036581 Cyanate lyase, C-terminal domain superfamily [SSF55234] (66-113)

Radius of gyration: 20.87 Å; Cα contacts (8 Å, |Δi|>4): 191; chains: 1; bounding box: 59×42×49 Å

Nearest PDB structures (foldseek):
  2ivq-assembly1_A  TM=8.601E-01  e=8.627E-09  Escherichia coli
  2iuo-assembly1_C  TM=8.584E-01  e=1.036E-08  Escherichia coli
  1dw9-assembly1_C  TM=8.577E-01  e=1.404E-08  Escherichia coli
  2iu7-assembly1_I  TM=8.534E-01  e=4.198E-08  Escherichia coli
  2ivg-assembly1_J  TM=7.552E-01  e=1.036E-08  Escherichia coli

Sequence (192 aa):
MVLSFEEIGQKIGHDETWVAGLFYGQCHPTESDLQKLCKLLNLSYEALCADFSRGGPPTRGGLFEYPPKDPTLYRFFEMMQIYAVPLKAIIQEKFGDGIISAVNFKMHIEKMMMRSSWKEGWEYHYAMAYEYKKFWTPTALPRNAAPALPTASRFSLVVAVFRRHGPARNTPMALTSGVRTLWFLDTVPVGG

pLDDT: mean 70.08, std 22.99, range [29.31, 96.44]

Secondary structure (DSSP, 8-state):
-PPPHHHHHHHHT--HHHHHHHHTTSS---HHHHHHHHHHHT--HHHHHHHHHHH-S---S-SS-SS--SHHHHHHHHHHHHHHHHHHHHHHHHH-S-EE-SSSEEEEEEEEEEE-SSSSSEEEEEEEEEEE--EE--S---TTPPP-PPP----EEEEEEEE--SS----PPPP-SS--------------